Protein AF-A0A0N4VGT1-F1 (afdb_monomer_lite)

Organism: Enterobius vermicularis (NCBI:txid51028)

Sequence (341 aa):
MLALAAVHFRRSHFREAVDVYKKVLSDHKDYLAVQVYLALCYYKLEYYDVALDTLQLYLSEHPDSQFAINLQACAKYKLYNSKIADRQLHSIDDNSTTDCLNVRNLVAHNKVFSLFFPVVFQDGEGALLTLPSLVNTIPEARLNLIKFYLARDDLQSAFKLFEGHQPETPQEYLLQGTTYYKMSIEKKNHDYRRTATKLYLTVGESPTECGFHLFTDTVAGRQAMASAHFLSNQLDEALIYLDSIKAYFEDDDVFNYNFGQTLLANDKPVEAEEVLLRISDQNLMKSSSYLLNLIRAYCINQKGDLAWSKCSKWKHREDLPGALEILANDCYNVRVFEDYI

Structure (mmCIF, N/CA/C/O backbone):
data_AF-A0A0N4VGT1-F1
#
_entry.id   AF-A0A0N4VGT1-F1
#
loop_
_atom_site.group_PDB
_atom_site.id
_atom_site.type_symbol
_atom_site.label_atom_id
_atom_site.label_alt_id
_atom_site.label_comp_id
_atom_site.label_asym_id
_atom_site.label_entity_id
_atom_site.label_seq_id
_atom_site.pdbx_PDB_ins_code
_atom_site.Cartn_x
_atom_site.Cartn_y
_atom_site.Cartn_z
_atom_site.occupancy
_atom_site.B_iso_or_equiv
_atom_site.auth_seq_id
_atom_site.auth_comp_id
_atom_site.auth_asym_id
_atom_site.auth_atom_id
_atom_site.pdbx_PDB_model_num
ATOM 1 N N . MET A 1 1 ? 15.491 8.443 -33.164 1.00 79.06 1 MET A N 1
ATOM 2 C CA . MET A 1 1 ? 14.237 7.846 -32.646 1.00 79.06 1 MET A CA 1
ATOM 3 C C . MET A 1 1 ? 14.467 7.014 -31.387 1.00 79.06 1 MET A C 1
ATOM 5 O O . MET A 1 1 ? 13.845 7.322 -30.385 1.00 79.06 1 MET A O 1
ATOM 9 N N . LEU A 1 2 ? 15.407 6.061 -31.361 1.00 83.81 2 LEU A N 1
ATOM 10 C CA . LEU A 1 2 ? 15.690 5.263 -30.149 1.00 83.81 2 LEU A CA 1
ATOM 11 C C . LEU A 1 2 ? 16.082 6.098 -28.914 1.00 83.81 2 LEU A C 1
ATOM 13 O O . LEU A 1 2 ? 15.563 5.866 -27.829 1.00 83.81 2 LEU A O 1
ATOM 17 N N . ALA A 1 3 ? 16.918 7.131 -29.076 1.00 82.88 3 ALA A N 1
ATOM 18 C CA . ALA A 1 3 ? 17.256 8.041 -27.975 1.00 82.88 3 ALA A CA 1
ATOM 19 C C . ALA A 1 3 ? 16.031 8.800 -27.422 1.00 82.88 3 ALA A C 1
ATOM 21 O O . ALA A 1 3 ? 15.956 9.051 -26.225 1.00 82.88 3 ALA A O 1
ATOM 22 N N . LEU A 1 4 ? 15.056 9.125 -28.279 1.00 85.06 4 LEU A N 1
ATOM 23 C CA . LEU A 1 4 ? 13.806 9.770 -27.869 1.00 85.06 4 LEU A CA 1
ATOM 24 C C . LEU A 1 4 ? 12.936 8.801 -27.057 1.00 85.06 4 LEU A C 1
ATOM 26 O O . LEU A 1 4 ? 12.466 9.167 -25.985 1.00 85.06 4 LEU A O 1
ATOM 30 N N . ALA A 1 5 ? 12.798 7.552 -27.514 1.00 83.56 5 ALA A N 1
ATOM 31 C CA . ALA A 1 5 ? 12.100 6.511 -26.760 1.00 83.56 5 ALA A CA 1
ATOM 32 C C . ALA A 1 5 ? 12.753 6.263 -25.390 1.00 83.56 5 ALA A C 1
ATOM 34 O O . ALA A 1 5 ? 12.059 6.162 -24.384 1.00 83.56 5 ALA A O 1
ATOM 35 N N . ALA A 1 6 ? 14.088 6.251 -25.321 1.00 76.25 6 ALA A N 1
ATOM 36 C CA . ALA A 1 6 ? 14.820 6.123 -24.063 1.00 76.25 6 ALA A CA 1
ATOM 37 C C . ALA A 1 6 ? 14.614 7.329 -23.125 1.00 76.25 6 ALA A C 1
ATOM 39 O O . ALA A 1 6 ? 14.560 7.159 -21.908 1.00 76.25 6 ALA A O 1
ATOM 40 N N . VAL A 1 7 ? 14.485 8.548 -23.662 1.00 78.88 7 VAL A N 1
ATOM 41 C CA . VAL A 1 7 ? 14.138 9.738 -22.864 1.00 78.88 7 VAL A CA 1
ATOM 42 C C . VAL A 1 7 ? 12.725 9.620 -22.301 1.00 78.88 7 VAL A C 1
ATOM 44 O O . VAL A 1 7 ? 12.558 9.830 -21.102 1.00 78.88 7 VAL A O 1
ATOM 47 N N . HIS A 1 8 ? 11.743 9.238 -23.122 1.00 79.38 8 HIS A N 1
ATOM 48 C CA . HIS A 1 8 ? 10.380 8.984 -22.652 1.00 79.38 8 HIS A CA 1
ATOM 49 C C . HIS A 1 8 ? 10.357 7.897 -21.574 1.00 79.38 8 HIS A C 1
ATOM 51 O O . HIS A 1 8 ? 9.832 8.119 -20.488 1.00 79.38 8 HIS A O 1
ATOM 57 N N . PHE A 1 9 ? 11.034 6.772 -21.812 1.00 76.69 9 PHE A N 1
ATOM 58 C CA . PHE A 1 9 ? 11.124 5.679 -20.848 1.00 76.69 9 PHE A CA 1
ATOM 59 C C . PHE A 1 9 ? 11.718 6.126 -19.506 1.00 76.69 9 PHE A C 1
ATOM 61 O O . PHE A 1 9 ? 11.156 5.831 -18.456 1.00 76.69 9 PHE A O 1
ATOM 68 N N . ARG A 1 10 ? 12.827 6.882 -19.518 1.00 74.88 10 ARG A N 1
ATOM 69 C CA . ARG A 1 10 ? 13.451 7.395 -18.283 1.00 74.88 10 ARG A CA 1
ATOM 70 C C . ARG A 1 10 ? 12.571 8.381 -17.521 1.00 74.88 10 ARG A C 1
ATOM 72 O O . ARG A 1 10 ? 12.722 8.504 -16.316 1.00 74.88 10 ARG A O 1
ATOM 79 N N . ARG A 1 11 ? 11.667 9.074 -18.211 1.00 73.50 11 ARG A N 1
ATOM 80 C CA . ARG A 1 11 ? 10.693 9.994 -17.609 1.00 73.50 11 ARG A CA 1
ATOM 81 C C . ARG A 1 11 ? 9.386 9.306 -17.215 1.00 73.50 11 ARG A C 1
ATOM 83 O O . ARG A 1 11 ? 8.437 9.985 -16.858 1.00 73.50 11 ARG A O 1
ATOM 90 N N . SER A 1 12 ? 9.333 7.975 -17.279 1.00 71.38 12 SER A N 1
ATOM 91 C CA . SER A 1 12 ? 8.121 7.177 -17.049 1.00 71.38 12 SER A CA 1
ATOM 92 C C . SER A 1 12 ? 6.982 7.435 -18.049 1.00 71.38 12 SER A C 1
ATOM 94 O O . SER A 1 12 ? 5.851 7.013 -17.828 1.00 71.38 12 SER A O 1
ATOM 96 N N . HIS A 1 13 ? 7.282 8.056 -19.196 1.00 79.06 13 HIS A N 1
ATOM 97 C CA . HIS A 1 13 ? 6.357 8.291 -20.316 1.00 79.06 13 HIS A CA 1
ATOM 98 C C . HIS A 1 13 ? 6.258 7.031 -21.178 1.00 79.06 13 HIS A C 1
ATOM 100 O O . HIS A 1 13 ? 6.720 6.970 -22.320 1.00 79.06 13 HIS A O 1
ATOM 106 N N . PHE A 1 14 ? 5.766 5.947 -20.577 1.00 81.75 14 PHE A N 1
ATOM 107 C CA . PHE A 1 14 ? 5.847 4.621 -21.186 1.00 81.75 14 PHE A CA 1
ATOM 108 C C . PHE A 1 14 ? 4.953 4.477 -22.423 1.00 81.75 14 PHE A C 1
ATOM 110 O O . PHE A 1 14 ? 5.318 3.725 -23.323 1.00 81.75 14 PHE A O 1
ATOM 117 N N . ARG A 1 15 ? 3.820 5.192 -22.517 1.00 85.56 15 ARG A N 1
ATOM 118 C CA . ARG A 1 15 ? 2.948 5.133 -23.708 1.00 85.56 15 ARG A CA 1
ATOM 119 C C . ARG A 1 15 ? 3.595 5.823 -24.905 1.00 85.56 15 ARG A C 1
ATOM 121 O O . ARG A 1 15 ? 3.649 5.259 -25.990 1.00 85.56 15 ARG A O 1
ATOM 128 N N . GLU A 1 16 ? 4.195 6.981 -24.679 1.00 87.38 16 GLU A N 1
ATOM 129 C CA . GLU A 1 16 ? 4.953 7.720 -25.681 1.00 87.38 16 GLU A CA 1
ATOM 130 C C . GLU A 1 16 ? 6.181 6.919 -26.129 1.00 87.38 16 GLU A C 1
ATOM 132 O O . GLU A 1 16 ? 6.489 6.848 -27.320 1.00 87.38 16 GLU A O 1
ATOM 137 N N . ALA A 1 17 ? 6.861 6.245 -25.194 1.00 87.62 17 ALA A N 1
ATOM 138 C CA . ALA A 1 17 ? 7.940 5.322 -25.531 1.00 87.62 17 ALA A CA 1
ATOM 139 C C . ALA A 1 17 ? 7.443 4.153 -26.405 1.00 87.62 17 ALA A C 1
ATOM 141 O O . ALA A 1 17 ? 8.096 3.828 -27.398 1.00 87.62 17 ALA A O 1
ATOM 142 N N . VAL A 1 18 ? 6.283 3.558 -26.083 1.00 92.31 18 VAL A N 1
ATOM 143 C CA . VAL A 1 18 ? 5.632 2.508 -26.893 1.00 92.31 18 VAL A CA 1
ATOM 144 C C . VAL A 1 18 ? 5.378 2.995 -28.316 1.00 92.31 18 VAL A C 1
ATOM 146 O O . VAL A 1 18 ? 5.734 2.289 -29.261 1.00 92.31 18 VAL A O 1
ATOM 149 N N . ASP A 1 19 ? 4.815 4.190 -28.487 1.00 93.19 19 ASP A N 1
ATOM 150 C CA . ASP A 1 19 ? 4.503 4.742 -29.809 1.00 93.19 19 ASP A CA 1
ATOM 151 C C . ASP A 1 19 ? 5.768 4.923 -30.657 1.00 93.19 19 ASP A C 1
ATOM 153 O O . ASP A 1 19 ? 5.804 4.543 -31.833 1.00 93.19 19 ASP A O 1
ATOM 157 N N . VAL A 1 20 ? 6.850 5.425 -30.050 1.00 93.62 20 VAL A N 1
ATOM 158 C CA . VAL A 1 20 ? 8.140 5.562 -30.737 1.00 93.62 20 VAL A CA 1
ATOM 159 C C . VAL A 1 20 ? 8.734 4.192 -31.082 1.00 93.62 20 VAL A C 1
ATOM 161 O O . VAL A 1 20 ? 9.207 4.014 -32.205 1.00 93.62 20 VAL A O 1
ATOM 164 N N . TYR A 1 21 ? 8.706 3.210 -30.174 1.00 93.88 21 TYR A N 1
ATOM 165 C CA . TYR A 1 21 ? 9.241 1.869 -30.447 1.00 93.88 21 TYR A CA 1
ATOM 166 C C . TYR A 1 21 ? 8.450 1.126 -31.526 1.00 93.88 21 TYR A C 1
ATOM 168 O O . TYR A 1 21 ? 9.057 0.523 -32.412 1.00 93.88 21 TYR A O 1
ATOM 176 N N . LYS A 1 22 ? 7.115 1.222 -31.521 1.00 94.25 22 LYS A N 1
ATOM 177 C CA . LYS A 1 22 ? 6.264 0.662 -32.582 1.00 94.25 22 LYS A CA 1
ATOM 178 C C . LYS A 1 22 ? 6.581 1.268 -33.945 1.00 94.25 22 LYS A C 1
ATOM 180 O O . LYS A 1 22 ? 6.672 0.530 -34.921 1.00 94.25 22 LYS A O 1
ATOM 185 N N . LYS A 1 23 ? 6.801 2.585 -34.003 1.00 94.31 23 LYS A N 1
ATOM 186 C CA . LYS A 1 23 ? 7.217 3.269 -35.233 1.00 94.31 23 LYS A CA 1
ATOM 187 C C . LYS A 1 23 ? 8.595 2.807 -35.718 1.00 94.31 23 LYS A C 1
ATOM 189 O O . LYS A 1 23 ? 8.795 2.596 -36.905 1.00 94.31 23 LYS A O 1
ATOM 194 N N . VAL A 1 24 ? 9.551 2.593 -34.813 1.00 93.38 24 VAL A N 1
ATOM 195 C CA . VAL A 1 24 ? 10.861 2.037 -35.198 1.00 93.38 24 VAL A CA 1
ATOM 196 C C . VAL A 1 24 ? 10.711 0.629 -35.784 1.00 93.38 24 VAL A C 1
ATOM 198 O O . VAL A 1 24 ? 11.328 0.334 -36.801 1.00 93.38 24 VAL A O 1
ATOM 201 N N . LEU A 1 25 ? 9.871 -0.217 -35.186 1.00 91.75 25 LEU A N 1
ATOM 202 C CA . LEU A 1 25 ? 9.627 -1.584 -35.660 1.00 91.75 25 LEU A CA 1
ATOM 203 C C . LEU A 1 25 ? 8.829 -1.648 -36.971 1.00 91.75 25 LEU A C 1
ATOM 205 O O . LEU A 1 25 ? 8.964 -2.626 -37.706 1.00 91.75 25 LEU A O 1
ATOM 209 N N . SER A 1 26 ? 8.009 -0.638 -37.290 1.00 93.00 26 SER A N 1
ATOM 210 C CA . SER A 1 26 ? 7.348 -0.567 -38.600 1.00 93.00 26 SER A CA 1
ATOM 211 C C . SER A 1 26 ? 8.342 -0.294 -39.725 1.00 93.00 26 SER A C 1
ATOM 213 O O . SER A 1 26 ? 8.204 -0.875 -40.801 1.00 93.00 26 SER A O 1
ATOM 215 N N . ASP A 1 27 ? 9.343 0.548 -39.454 1.00 91.94 27 ASP A N 1
ATOM 216 C CA . ASP A 1 27 ? 10.363 0.952 -40.424 1.00 91.94 27 ASP A CA 1
ATOM 217 C C . ASP A 1 27 ? 11.495 -0.091 -40.529 1.00 91.94 27 ASP A C 1
ATOM 219 O O . ASP A 1 27 ? 12.041 -0.312 -41.609 1.00 91.94 27 ASP A O 1
ATOM 223 N N . HIS A 1 28 ? 11.813 -0.769 -39.419 1.00 91.19 28 HIS A N 1
ATOM 224 C CA . HIS A 1 28 ? 12.909 -1.736 -39.290 1.00 91.19 28 HIS A CA 1
ATOM 225 C C . HIS A 1 28 ? 12.461 -2.985 -38.515 1.00 91.19 28 HIS A C 1
ATOM 227 O O . HIS A 1 28 ? 12.673 -3.112 -37.305 1.00 91.19 28 HIS A O 1
ATOM 233 N N . LYS A 1 29 ? 11.817 -3.928 -39.215 1.00 87.75 29 LYS A N 1
ATOM 234 C CA . LYS A 1 29 ? 11.284 -5.171 -38.616 1.00 87.75 29 LYS A CA 1
ATOM 235 C C . LYS A 1 29 ? 12.368 -6.119 -38.093 1.00 87.75 29 LYS A C 1
ATOM 237 O O . LYS A 1 29 ? 12.080 -6.975 -37.265 1.00 87.75 29 LYS A O 1
ATOM 242 N N . ASP A 1 30 ? 13.591 -5.969 -38.583 1.00 87.38 30 ASP A N 1
ATOM 243 C CA . ASP A 1 30 ? 14.779 -6.742 -38.224 1.00 87.38 30 ASP A CA 1
ATOM 244 C C . ASP A 1 30 ? 15.400 -6.314 -36.885 1.00 87.38 30 ASP A C 1
ATOM 246 O O . ASP A 1 30 ? 16.222 -7.038 -36.323 1.00 87.38 30 ASP A O 1
ATOM 250 N N . TYR A 1 31 ? 14.987 -5.176 -36.315 1.00 89.75 31 TYR A N 1
ATOM 251 C CA . TYR A 1 31 ? 15.491 -4.691 -35.028 1.00 89.75 31 TYR A CA 1
ATOM 252 C C . TYR A 1 31 ? 14.845 -5.427 -33.845 1.00 89.75 31 TYR A C 1
ATOM 254 O O . TYR A 1 31 ? 14.166 -4.834 -33.006 1.00 89.75 31 TYR A O 1
ATOM 262 N N . LEU A 1 32 ? 15.101 -6.733 -33.746 1.00 87.81 32 LEU A N 1
ATOM 263 C CA . LEU A 1 32 ? 14.536 -7.628 -32.732 1.00 87.81 32 LEU A CA 1
ATOM 264 C C . LEU A 1 32 ? 14.768 -7.129 -31.301 1.00 87.81 32 LEU A C 1
ATOM 266 O O . LEU A 1 32 ? 13.861 -7.201 -30.477 1.00 87.81 32 LEU A O 1
ATOM 270 N N . ALA A 1 33 ? 15.930 -6.541 -31.002 1.00 86.81 33 ALA A N 1
ATOM 271 C CA . ALA A 1 33 ? 16.220 -5.988 -29.675 1.00 86.81 33 ALA A CA 1
ATOM 272 C C . ALA A 1 33 ? 15.220 -4.897 -29.237 1.00 86.81 33 ALA A C 1
ATOM 274 O O . ALA A 1 33 ? 14.978 -4.724 -28.044 1.00 86.81 33 ALA A O 1
ATOM 275 N N . VAL A 1 34 ? 14.585 -4.186 -30.179 1.00 89.56 34 VAL A N 1
ATOM 276 C CA . VAL A 1 34 ? 13.544 -3.189 -29.874 1.00 89.56 34 VAL A CA 1
ATOM 277 C C . VAL A 1 34 ? 12.290 -3.846 -29.289 1.00 89.56 34 VAL A C 1
ATOM 279 O O . VAL A 1 34 ? 11.633 -3.229 -28.452 1.00 89.56 34 VAL A O 1
ATOM 282 N N . GLN A 1 35 ? 12.004 -5.111 -29.623 1.00 91.06 35 GLN A N 1
ATOM 283 C CA . GLN A 1 35 ? 10.905 -5.875 -29.016 1.00 91.06 35 GLN A CA 1
ATOM 284 C C . GLN A 1 35 ? 11.087 -6.024 -27.503 1.00 91.06 35 GLN A C 1
ATOM 286 O O . GLN A 1 35 ? 10.122 -5.926 -26.752 1.00 91.06 35 GLN A O 1
ATOM 291 N N . VAL A 1 36 ? 12.328 -6.180 -27.031 1.00 88.75 36 VAL A N 1
ATOM 292 C CA . VAL A 1 36 ? 12.633 -6.273 -25.596 1.00 88.75 36 VAL A CA 1
ATOM 293 C C . VAL A 1 36 ? 12.313 -4.958 -24.880 1.00 88.75 36 VAL A C 1
ATOM 295 O O . VAL A 1 36 ? 11.692 -4.964 -23.818 1.00 88.75 36 VAL A O 1
ATOM 298 N N . TYR A 1 37 ? 12.687 -3.817 -25.466 1.00 87.44 37 TYR A N 1
ATOM 299 C CA . TYR A 1 37 ? 12.371 -2.502 -24.898 1.00 87.44 37 TYR A CA 1
ATOM 300 C C . TYR A 1 37 ? 10.873 -2.183 -24.960 1.00 87.44 37 TYR A C 1
ATOM 302 O O . TYR A 1 37 ? 10.334 -1.588 -24.026 1.00 87.44 37 TYR A O 1
ATOM 310 N N . LEU A 1 38 ? 10.183 -2.615 -26.019 1.00 92.38 38 LEU A N 1
ATOM 311 C CA . LEU A 1 38 ? 8.732 -2.499 -26.137 1.00 92.38 38 LEU A CA 1
ATOM 312 C C . LEU A 1 38 ? 8.016 -3.349 -25.073 1.00 92.38 38 LEU A C 1
ATOM 314 O O . LEU A 1 38 ? 7.142 -2.839 -24.372 1.00 92.38 38 LEU A O 1
ATOM 318 N N . ALA A 1 39 ? 8.442 -4.601 -24.885 1.00 90.25 39 ALA A N 1
ATOM 319 C CA . ALA A 1 39 ? 7.953 -5.474 -23.821 1.00 90.25 39 ALA A CA 1
ATOM 320 C C . ALA A 1 39 ? 8.204 -4.876 -22.429 1.00 90.25 39 ALA A C 1
ATOM 322 O O . ALA A 1 39 ? 7.332 -4.933 -21.566 1.00 90.25 39 ALA A O 1
ATOM 323 N N . LEU A 1 40 ? 9.358 -4.237 -22.211 1.00 86.25 40 LEU A N 1
ATOM 324 C CA . LEU A 1 40 ? 9.661 -3.558 -20.951 1.00 86.25 40 LEU A CA 1
ATOM 325 C C . LEU A 1 40 ? 8.717 -2.373 -20.690 1.00 86.25 40 LEU A C 1
ATOM 327 O O . LEU A 1 40 ? 8.303 -2.164 -19.550 1.00 86.25 40 LEU A O 1
ATOM 331 N N . CYS A 1 41 ? 8.338 -1.617 -21.726 1.00 84.94 41 CYS A N 1
ATOM 332 C CA . CYS A 1 41 ? 7.332 -0.562 -21.588 1.00 84.94 41 CYS A CA 1
ATOM 333 C C . CYS A 1 41 ? 5.963 -1.145 -21.225 1.00 84.94 41 CYS A C 1
ATOM 335 O O . CYS A 1 41 ? 5.310 -0.634 -20.320 1.00 84.94 41 CYS A O 1
ATOM 337 N N . TYR A 1 42 ? 5.550 -2.236 -21.878 1.00 85.94 42 TYR A N 1
ATOM 338 C CA . TYR A 1 42 ? 4.305 -2.927 -21.540 1.00 85.94 42 TYR A CA 1
ATOM 339 C C . TYR A 1 42 ? 4.302 -3.472 -20.115 1.00 85.94 42 TYR A C 1
ATOM 341 O O . TYR A 1 42 ? 3.312 -3.310 -19.408 1.00 85.94 42 TYR A O 1
ATOM 349 N N . TYR A 1 43 ? 5.427 -4.021 -19.659 1.00 83.12 43 TYR A N 1
ATOM 350 C CA . TYR A 1 43 ? 5.600 -4.443 -18.274 1.00 83.12 43 TYR A CA 1
ATOM 351 C C . TYR A 1 43 ? 5.435 -3.270 -17.294 1.00 83.12 43 TYR A C 1
ATOM 353 O O . TYR A 1 43 ? 4.726 -3.397 -16.299 1.00 83.12 43 TYR A O 1
ATOM 361 N N . LYS A 1 44 ? 6.053 -2.113 -17.574 1.00 77.19 44 LYS A N 1
ATOM 362 C CA . LYS A 1 44 ? 5.926 -0.906 -16.735 1.00 77.19 44 LYS A CA 1
ATOM 363 C C . LYS A 1 44 ? 4.522 -0.279 -16.784 1.00 77.19 44 LYS A C 1
ATOM 365 O O . LYS A 1 44 ? 4.144 0.389 -15.830 1.00 77.19 44 LYS A O 1
ATOM 370 N N . LEU A 1 45 ? 3.756 -0.518 -17.850 1.00 78.00 45 LEU A N 1
ATOM 371 C CA . LEU A 1 45 ? 2.333 -0.164 -17.979 1.00 78.00 45 LEU A CA 1
ATOM 372 C C . LEU A 1 45 ? 1.382 -1.217 -17.384 1.00 78.00 45 LEU A C 1
ATOM 374 O O . LEU A 1 45 ? 0.171 -1.063 -17.505 1.00 78.00 45 LEU A O 1
ATOM 378 N N . GLU A 1 46 ? 1.921 -2.279 -16.780 1.00 78.88 46 GLU A N 1
ATOM 379 C CA . GLU A 1 46 ? 1.168 -3.394 -16.187 1.00 78.88 46 GLU A CA 1
ATOM 380 C C . GLU A 1 46 ? 0.354 -4.230 -17.194 1.00 78.88 46 GLU A C 1
ATOM 382 O O . GLU A 1 46 ? -0.473 -5.056 -16.821 1.00 78.88 46 GLU A O 1
ATOM 387 N N . TYR A 1 47 ? 0.641 -4.100 -18.491 1.00 83.69 47 TYR A N 1
ATOM 388 C CA . TYR A 1 47 ? 0.090 -4.960 -19.541 1.00 83.69 47 TYR A CA 1
ATOM 389 C C . TYR A 1 47 ? 0.945 -6.222 -19.682 1.00 83.69 47 TYR A C 1
ATOM 391 O O . TYR A 1 47 ? 1.628 -6.428 -20.687 1.00 83.69 47 TYR A O 1
ATOM 399 N N . TYR A 1 48 ? 0.949 -7.046 -18.634 1.00 85.88 48 TYR A N 1
ATOM 400 C CA . TYR A 1 48 ? 1.876 -8.169 -18.495 1.00 85.88 48 TYR A CA 1
ATOM 401 C C . TYR A 1 48 ? 1.703 -9.243 -19.577 1.00 85.88 48 TYR A C 1
ATOM 403 O O . TYR A 1 48 ? 2.710 -9.733 -20.086 1.00 85.88 48 TYR A O 1
ATOM 411 N N . ASP A 1 49 ? 0.470 -9.562 -19.983 1.00 90.75 49 ASP A N 1
ATOM 412 C CA . ASP A 1 49 ? 0.219 -10.526 -21.067 1.00 90.75 49 ASP A CA 1
ATOM 413 C C . ASP A 1 49 ? 0.806 -10.029 -22.395 1.00 90.75 49 ASP A C 1
ATOM 415 O O . ASP A 1 49 ? 1.576 -10.724 -23.055 1.00 90.75 49 ASP A O 1
ATOM 419 N N . VAL A 1 50 ? 0.551 -8.760 -22.731 1.00 93.25 50 VAL A N 1
ATOM 420 C CA . VAL A 1 50 ? 1.087 -8.117 -23.942 1.00 93.25 50 VAL A CA 1
ATOM 421 C C . VAL A 1 50 ? 2.616 -8.046 -23.900 1.00 93.25 50 VAL A C 1
ATOM 423 O O . VAL A 1 50 ? 3.280 -8.224 -24.925 1.00 93.25 50 VAL A O 1
ATOM 426 N N . ALA A 1 51 ? 3.194 -7.802 -22.720 1.00 91.06 51 ALA A N 1
ATOM 427 C CA . ALA A 1 51 ? 4.639 -7.818 -22.527 1.00 91.06 51 ALA A CA 1
ATOM 428 C C . ALA A 1 51 ? 5.227 -9.204 -22.829 1.00 91.06 51 ALA A C 1
ATOM 430 O O . ALA A 1 51 ? 6.240 -9.283 -23.523 1.00 91.06 51 ALA A O 1
ATOM 431 N N . LEU A 1 52 ? 4.588 -10.282 -22.359 1.00 92.81 52 LEU A N 1
ATOM 432 C CA . LEU A 1 52 ? 5.019 -11.657 -22.623 1.00 92.81 52 LEU A CA 1
ATOM 433 C C . LEU A 1 52 ? 4.945 -12.008 -24.110 1.00 92.81 52 LEU A C 1
ATOM 435 O O . LEU A 1 52 ? 5.931 -12.513 -24.647 1.00 92.81 52 LEU A O 1
ATOM 439 N N . ASP A 1 53 ? 3.835 -11.691 -24.775 1.00 94.62 53 ASP A N 1
ATOM 440 C CA . ASP A 1 53 ? 3.656 -11.955 -26.208 1.00 94.62 53 ASP A CA 1
ATOM 441 C C . ASP A 1 53 ? 4.693 -11.209 -27.054 1.00 94.62 53 ASP A C 1
ATOM 443 O O . ASP A 1 53 ? 5.320 -11.779 -27.949 1.00 94.62 53 ASP A O 1
ATOM 447 N N . THR A 1 54 ? 4.936 -9.936 -26.726 1.00 93.62 54 THR A N 1
ATOM 448 C CA . THR A 1 54 ? 5.948 -9.111 -27.402 1.00 93.62 54 THR A CA 1
ATOM 449 C C . THR A 1 54 ? 7.353 -9.687 -27.199 1.00 93.62 54 THR A C 1
ATOM 451 O O . THR A 1 54 ? 8.147 -9.772 -28.136 1.00 93.62 54 THR A O 1
ATOM 454 N N . LEU A 1 55 ? 7.669 -10.113 -25.973 1.00 92.44 55 LEU A N 1
ATOM 455 C CA . LEU A 1 55 ? 8.980 -10.645 -25.608 1.00 92.44 55 LEU A CA 1
ATOM 456 C C . LEU A 1 55 ? 9.247 -12.030 -26.211 1.00 92.44 55 LEU A C 1
ATOM 458 O O . LEU A 1 55 ? 10.397 -12.355 -26.510 1.00 92.44 55 LEU A O 1
ATOM 462 N N . GLN A 1 56 ? 8.199 -12.829 -26.430 1.00 93.50 56 GLN A N 1
ATOM 463 C CA . GLN A 1 56 ? 8.295 -14.155 -27.038 1.00 93.50 56 GLN A CA 1
ATOM 464 C C . GLN A 1 56 ? 8.873 -14.098 -28.459 1.00 93.50 56 GLN A C 1
ATOM 466 O O . GLN A 1 56 ? 9.635 -14.987 -28.836 1.00 93.50 56 GLN A O 1
ATOM 471 N N . LEU A 1 57 ? 8.580 -13.035 -29.219 1.00 90.69 57 LEU A N 1
ATOM 472 C CA . LEU A 1 57 ? 9.161 -12.815 -30.549 1.00 90.69 57 LEU A CA 1
ATOM 473 C C . LEU A 1 57 ? 10.692 -12.755 -30.486 1.00 90.69 57 LEU A C 1
ATOM 475 O O . LEU A 1 57 ? 11.371 -13.374 -31.298 1.00 90.69 57 LEU A O 1
ATOM 479 N N . TYR A 1 58 ? 11.240 -12.071 -29.482 1.00 92.25 58 TYR A N 1
ATOM 480 C CA . TYR A 1 58 ? 12.685 -11.986 -29.279 1.00 92.25 58 TYR A CA 1
ATOM 481 C C . TYR A 1 58 ? 13.279 -13.299 -28.751 1.00 92.25 58 TYR A C 1
ATOM 483 O O . TYR A 1 58 ? 14.305 -13.762 -29.244 1.00 92.25 58 TYR A O 1
ATOM 491 N N . LEU A 1 59 ? 12.624 -13.923 -27.767 1.00 90.94 59 LEU A N 1
ATOM 492 C CA . LEU A 1 59 ? 13.092 -15.173 -27.156 1.00 90.94 59 LEU A CA 1
ATOM 493 C C . LEU A 1 59 ? 13.057 -16.371 -28.114 1.00 90.94 59 LEU A C 1
ATOM 495 O O . LEU A 1 59 ?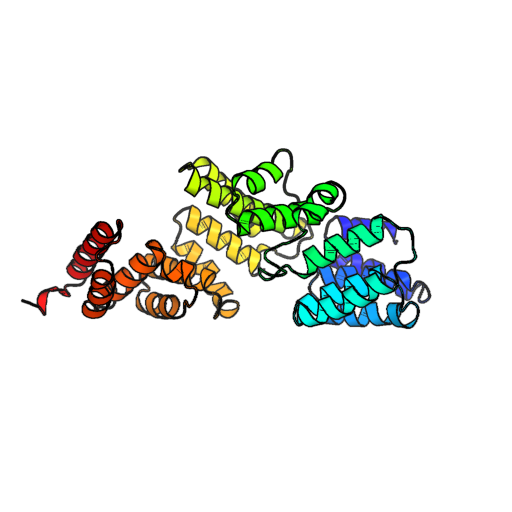 13.778 -17.336 -27.885 1.00 90.94 59 LEU A O 1
ATOM 499 N N . SER A 1 60 ? 12.246 -16.321 -29.175 1.00 92.56 60 SER A N 1
ATOM 500 C CA . SER A 1 60 ? 12.240 -17.365 -30.207 1.00 92.56 60 SER A CA 1
ATOM 501 C C . SER A 1 60 ? 13.557 -17.443 -30.991 1.00 92.56 60 SER A C 1
ATOM 503 O O . SER A 1 60 ? 13.990 -18.541 -31.328 1.00 92.56 60 SER A O 1
ATOM 505 N N . GLU A 1 61 ? 14.227 -16.303 -31.191 1.00 91.62 61 GLU A N 1
ATOM 506 C CA . GLU A 1 61 ? 15.521 -16.201 -31.885 1.00 91.62 61 GLU A CA 1
ATOM 507 C C . GLU A 1 61 ? 16.711 -16.185 -30.908 1.00 91.62 61 GLU A C 1
ATOM 509 O O . GLU A 1 61 ? 17.804 -16.646 -31.234 1.00 91.62 61 GLU A O 1
ATOM 514 N N . HIS A 1 62 ? 16.503 -15.677 -29.688 1.00 89.25 62 HIS A N 1
ATOM 515 C CA . HIS A 1 62 ? 17.528 -15.549 -28.646 1.00 89.25 62 HIS A CA 1
ATOM 516 C C . HIS A 1 62 ? 17.087 -16.211 -27.327 1.00 89.25 62 HIS A C 1
ATOM 518 O O . HIS A 1 62 ? 16.868 -15.513 -26.326 1.00 89.25 62 HIS A O 1
ATOM 524 N N . PRO A 1 63 ? 16.935 -17.550 -27.301 1.00 88.31 63 PRO A N 1
ATOM 525 C CA . PRO A 1 63 ? 16.389 -18.278 -26.153 1.00 88.31 63 PRO A CA 1
ATOM 526 C C . PRO A 1 63 ? 17.289 -18.240 -24.911 1.00 88.31 63 PRO A C 1
ATOM 528 O O . PRO A 1 63 ? 16.826 -18.533 -23.815 1.00 88.31 63 PRO A O 1
ATOM 531 N N . ASP A 1 64 ? 18.560 -17.874 -25.070 1.00 80.88 64 ASP A N 1
ATOM 532 C CA . ASP A 1 64 ? 19.591 -17.775 -24.036 1.00 80.88 64 ASP A CA 1
ATOM 533 C C . ASP A 1 64 ? 19.766 -16.348 -23.482 1.00 80.88 64 ASP A C 1
ATOM 535 O O . ASP A 1 64 ? 20.586 -16.107 -22.591 1.00 80.88 64 ASP A O 1
ATOM 539 N N . SER A 1 65 ? 18.986 -15.378 -23.974 1.00 81.19 65 SER A N 1
ATOM 540 C CA . SER A 1 65 ? 19.095 -13.993 -23.527 1.00 81.19 65 SER A CA 1
ATOM 541 C C . SER A 1 65 ? 18.655 -13.830 -22.072 1.00 81.19 65 SER A C 1
ATOM 543 O O . SER A 1 65 ? 17.472 -13.694 -21.759 1.00 81.19 65 SER A O 1
ATOM 545 N N . GLN A 1 66 ? 19.636 -13.749 -21.174 1.00 75.25 66 GLN A N 1
ATOM 546 C CA . GLN A 1 66 ? 19.408 -13.623 -19.731 1.00 75.25 66 GLN A CA 1
ATOM 547 C C . GLN A 1 66 ? 18.527 -12.417 -19.370 1.00 75.25 66 GLN A C 1
ATOM 549 O O . GLN A 1 66 ? 17.674 -12.522 -18.494 1.00 75.25 66 GLN A O 1
ATOM 554 N N . PHE A 1 67 ? 18.677 -11.285 -20.067 1.00 73.69 67 PHE A N 1
ATOM 555 C CA . PHE A 1 67 ? 17.842 -10.101 -19.840 1.00 73.69 67 PHE A CA 1
ATOM 556 C C . PHE A 1 67 ? 16.370 -10.350 -20.205 1.00 73.69 67 PHE A C 1
ATOM 558 O O . PHE A 1 67 ? 15.476 -9.978 -19.444 1.00 73.69 67 PHE A O 1
ATOM 565 N N . ALA A 1 68 ? 16.113 -11.000 -21.344 1.00 81.38 68 ALA A N 1
ATOM 566 C CA . ALA A 1 68 ? 14.759 -11.305 -21.792 1.00 81.38 68 ALA A CA 1
ATOM 567 C C . ALA A 1 68 ? 14.108 -12.401 -20.932 1.00 81.38 68 ALA A C 1
ATOM 569 O O . ALA A 1 68 ? 12.965 -12.239 -20.520 1.00 81.38 68 ALA A O 1
ATOM 570 N N . ILE A 1 69 ? 14.836 -13.461 -20.563 1.00 81.06 69 ILE A N 1
ATOM 571 C CA . ILE A 1 69 ? 14.333 -14.489 -19.630 1.00 81.06 69 ILE A CA 1
ATOM 572 C C . ILE A 1 69 ? 13.983 -13.852 -18.281 1.00 81.06 69 ILE A C 1
ATOM 574 O O . ILE A 1 69 ? 12.938 -14.134 -17.701 1.00 81.06 69 ILE A O 1
ATOM 578 N N . ASN A 1 70 ? 14.822 -12.938 -17.800 1.00 76.81 70 ASN A N 1
ATOM 579 C CA . ASN A 1 70 ? 14.573 -12.220 -16.562 1.00 76.81 70 ASN A CA 1
ATOM 580 C C . ASN A 1 70 ? 13.312 -11.335 -16.634 1.00 76.81 70 ASN A C 1
ATOM 582 O O . ASN A 1 70 ? 12.483 -11.372 -15.727 1.00 76.81 70 ASN A O 1
ATOM 586 N N . LEU A 1 71 ? 13.122 -10.570 -17.716 1.00 80.31 71 LEU A N 1
ATOM 587 C CA . LEU A 1 71 ? 11.895 -9.788 -17.913 1.00 80.31 71 LEU A CA 1
ATOM 588 C C . LEU A 1 71 ? 10.654 -10.694 -18.026 1.00 80.31 71 LEU A C 1
ATOM 590 O O . LEU A 1 71 ? 9.600 -10.362 -17.483 1.00 80.31 71 LEU A O 1
ATOM 594 N N . GLN A 1 72 ? 10.791 -11.859 -18.669 1.00 86.00 72 GLN A N 1
ATOM 595 C CA . GLN A 1 72 ? 9.736 -12.868 -18.761 1.00 86.00 72 GLN A CA 1
ATOM 596 C C . GLN A 1 72 ? 9.345 -13.404 -17.377 1.00 86.00 72 GLN A C 1
ATOM 598 O O . GLN A 1 72 ? 8.154 -13.490 -17.070 1.00 86.00 72 GLN A O 1
ATOM 603 N N . ALA A 1 73 ? 10.328 -13.710 -16.526 1.00 79.62 73 ALA A N 1
ATOM 604 C CA . ALA A 1 73 ? 10.098 -14.155 -15.156 1.00 79.62 73 ALA A CA 1
ATOM 605 C C . ALA A 1 73 ? 9.354 -13.086 -14.339 1.00 79.62 73 ALA A C 1
ATOM 607 O O . ALA A 1 73 ? 8.344 -13.402 -13.710 1.00 79.62 73 ALA A O 1
ATOM 608 N N . CYS A 1 74 ? 9.771 -11.816 -14.434 1.00 76.81 74 CYS A N 1
ATOM 609 C CA . CYS A 1 74 ? 9.087 -10.697 -13.781 1.00 76.81 74 CYS A CA 1
ATOM 610 C C . CYS A 1 74 ? 7.621 -10.560 -14.230 1.00 76.81 74 CYS A C 1
ATOM 612 O O . CYS A 1 74 ? 6.735 -10.358 -13.402 1.00 76.81 74 CYS A O 1
ATOM 614 N N . ALA A 1 75 ? 7.335 -10.677 -15.530 1.00 82.44 75 ALA A N 1
ATOM 615 C CA . ALA A 1 75 ? 5.967 -10.580 -16.044 1.00 82.44 75 ALA A CA 1
ATOM 616 C C . ALA A 1 75 ? 5.097 -11.781 -15.624 1.00 82.44 75 ALA A C 1
ATOM 618 O O . ALA A 1 75 ? 3.970 -11.599 -15.167 1.00 82.44 75 ALA A O 1
ATOM 619 N N . LYS A 1 76 ? 5.627 -13.011 -15.689 1.00 81.25 76 LYS A N 1
ATOM 620 C CA . LYS A 1 76 ? 4.920 -14.216 -15.214 1.00 81.25 76 LYS A CA 1
ATOM 621 C C . LYS A 1 76 ? 4.662 -14.189 -13.717 1.00 81.25 76 LYS A C 1
ATOM 623 O O . LYS A 1 76 ? 3.627 -14.672 -13.270 1.00 81.25 76 LYS A O 1
ATOM 628 N N . TYR A 1 77 ? 5.584 -13.627 -12.945 1.00 73.94 77 TYR A N 1
ATOM 629 C CA . TYR A 1 77 ? 5.375 -13.427 -11.523 1.00 73.94 77 TYR A CA 1
ATOM 630 C C . TYR A 1 77 ? 4.135 -12.575 -11.252 1.00 73.94 77 TYR A C 1
ATOM 632 O O . TYR A 1 77 ? 3.307 -12.943 -10.425 1.00 73.94 77 TYR A O 1
ATOM 640 N N . LYS A 1 78 ? 3.996 -11.468 -11.989 1.00 74.50 78 LYS A N 1
ATOM 641 C CA . LYS A 1 78 ? 2.871 -10.542 -11.848 1.00 74.50 78 LYS A CA 1
ATOM 642 C C . LYS A 1 78 ? 1.523 -11.145 -12.241 1.00 74.50 78 LYS A C 1
ATOM 644 O O . LYS A 1 78 ? 0.525 -10.796 -11.627 1.00 74.50 78 LYS A O 1
ATOM 649 N N . LEU A 1 79 ? 1.499 -12.039 -13.227 1.00 77.38 79 LEU A N 1
ATOM 650 C CA . LEU A 1 79 ? 0.270 -12.695 -13.691 1.00 77.38 79 LEU A CA 1
ATOM 651 C C . LEU A 1 79 ? -0.130 -13.918 -12.867 1.00 77.38 79 LEU A C 1
ATOM 653 O O . LEU A 1 79 ? -1.313 -14.227 -12.758 1.00 77.38 79 LEU A O 1
ATOM 657 N N . TYR A 1 80 ? 0.853 -14.647 -12.341 1.00 76.81 80 TYR A N 1
ATOM 658 C CA . TYR A 1 80 ? 0.624 -15.946 -11.723 1.00 76.81 80 TYR A CA 1
ATOM 659 C C . TYR A 1 80 ? 1.112 -15.962 -10.271 1.00 76.81 80 TYR A C 1
ATOM 661 O O . TYR A 1 80 ? 0.367 -15.618 -9.361 1.00 76.81 80 TYR A O 1
ATOM 669 N N . ASN A 1 81 ? 2.336 -16.435 -10.023 1.00 68.31 81 ASN A N 1
ATOM 670 C CA . ASN A 1 81 ? 2.919 -16.546 -8.687 1.00 68.31 81 ASN A CA 1
ATOM 671 C C . ASN A 1 81 ? 4.444 -16.743 -8.745 1.00 68.31 81 ASN A C 1
ATOM 673 O O . ASN A 1 81 ? 5.023 -17.011 -9.802 1.00 68.31 81 ASN A O 1
ATOM 677 N N . SER A 1 82 ? 5.084 -16.671 -7.574 1.00 64.56 82 SER A N 1
ATOM 678 C CA . SER A 1 82 ? 6.535 -16.821 -7.383 1.00 64.56 82 SER A CA 1
ATOM 679 C C . SER A 1 82 ? 7.100 -18.146 -7.893 1.00 64.56 82 SER A C 1
ATOM 681 O O . SER A 1 82 ? 8.149 -18.154 -8.527 1.00 64.56 82 SER A O 1
ATOM 683 N N . LYS A 1 83 ? 6.387 -19.267 -7.721 1.00 67.00 83 LYS A N 1
ATOM 684 C CA . LYS A 1 83 ? 6.907 -20.600 -8.083 1.00 67.00 83 LYS A CA 1
ATOM 685 C C . LYS A 1 83 ? 7.181 -20.749 -9.579 1.00 67.00 83 LYS A C 1
ATOM 687 O O . LYS A 1 83 ? 8.078 -21.495 -9.970 1.00 67.00 83 LYS A O 1
ATOM 692 N N . ILE A 1 84 ? 6.386 -20.091 -10.423 1.00 70.25 84 ILE A N 1
ATOM 693 C CA . ILE A 1 84 ? 6.556 -20.136 -11.882 1.00 70.25 84 ILE A CA 1
ATOM 694 C C . ILE A 1 84 ? 7.743 -19.268 -12.309 1.00 70.25 84 ILE A C 1
ATOM 696 O O . ILE A 1 84 ? 8.520 -19.687 -13.168 1.00 70.25 84 ILE A O 1
ATOM 700 N N . ALA A 1 85 ? 7.903 -18.097 -11.690 1.00 66.94 85 ALA A N 1
ATOM 701 C CA . ALA A 1 85 ? 9.019 -17.195 -11.953 1.00 66.94 85 ALA A CA 1
ATOM 702 C C . ALA A 1 85 ? 10.358 -17.797 -11.502 1.00 66.94 85 ALA A C 1
ATOM 704 O O . ALA A 1 85 ? 11.322 -17.787 -12.267 1.00 66.94 85 ALA A O 1
ATOM 705 N N . ASP A 1 86 ? 10.394 -18.428 -10.325 1.00 65.06 86 ASP A N 1
ATOM 706 C CA . ASP A 1 86 ? 11.602 -19.060 -9.790 1.00 65.06 86 ASP A CA 1
ATOM 707 C C . ASP A 1 86 ? 12.153 -20.123 -10.737 1.00 65.06 86 ASP A C 1
ATOM 709 O O . ASP A 1 86 ? 13.344 -20.118 -11.043 1.00 65.06 86 ASP A O 1
ATOM 713 N N . ARG A 1 87 ? 11.300 -21.004 -11.275 1.00 72.19 87 ARG A N 1
ATOM 714 C CA . ARG A 1 87 ? 11.733 -22.041 -12.231 1.00 72.19 87 ARG A CA 1
ATOM 715 C C . ARG A 1 87 ? 12.419 -21.453 -13.465 1.00 72.19 87 ARG A C 1
ATOM 717 O O . ARG A 1 87 ? 13.350 -22.063 -13.977 1.00 72.19 87 ARG A O 1
ATOM 724 N N . GLN A 1 88 ? 11.988 -20.278 -13.925 1.00 70.06 88 GLN A N 1
ATOM 725 C CA . GLN A 1 88 ? 12.625 -19.593 -15.053 1.00 70.06 88 GLN A CA 1
ATOM 726 C C . GLN A 1 88 ? 13.950 -18.923 -14.677 1.00 70.06 88 GLN A C 1
ATOM 728 O O . GLN A 1 88 ? 14.863 -18.861 -15.496 1.00 70.06 88 GLN A O 1
ATOM 733 N N . LEU A 1 89 ? 14.093 -18.447 -13.442 1.00 67.62 89 LEU A N 1
ATOM 734 C CA . LEU A 1 89 ? 15.346 -17.845 -12.982 1.00 67.62 89 LEU A CA 1
ATOM 735 C C . LEU A 1 89 ? 16.424 -18.900 -12.691 1.00 67.62 89 LEU A C 1
ATOM 737 O O . LEU A 1 89 ? 17.605 -18.609 -12.865 1.00 67.62 89 LEU A O 1
ATOM 741 N N . HIS A 1 90 ? 16.047 -20.131 -12.323 1.00 66.75 90 HIS A N 1
ATOM 742 C CA . HIS A 1 90 ? 17.002 -21.236 -12.149 1.00 66.75 90 HIS A CA 1
ATOM 743 C C . HIS A 1 90 ? 17.713 -21.597 -13.463 1.00 66.75 90 HIS A C 1
ATOM 745 O O . HIS A 1 90 ? 18.918 -21.824 -13.452 1.00 66.75 90 HIS A O 1
ATOM 751 N N . SER A 1 91 ? 17.029 -21.519 -14.615 1.00 65.12 91 SER A N 1
ATOM 752 C CA . SER A 1 91 ? 17.673 -21.758 -15.920 1.00 65.12 91 SER A CA 1
ATOM 753 C C . SER A 1 91 ? 18.741 -20.723 -16.308 1.00 65.12 91 SER A C 1
ATOM 755 O O . SER A 1 91 ? 19.484 -20.944 -17.265 1.00 65.12 91 SER A O 1
ATOM 757 N N . ILE A 1 92 ? 18.830 -19.597 -15.587 1.00 63.88 92 ILE A N 1
ATOM 758 C CA . ILE A 1 92 ? 19.862 -18.571 -15.794 1.00 63.88 92 ILE A CA 1
ATOM 759 C C . ILE A 1 92 ? 21.144 -18.898 -15.006 1.00 63.88 92 ILE A C 1
ATOM 761 O O . ILE A 1 92 ? 22.236 -18.622 -15.504 1.00 63.88 92 ILE A O 1
ATOM 765 N N . ASP A 1 93 ? 21.034 -19.496 -13.811 1.00 57.94 93 ASP A N 1
ATOM 766 C CA . ASP A 1 93 ? 22.196 -19.846 -12.971 1.00 57.94 93 ASP A CA 1
ATOM 767 C C . ASP A 1 93 ? 23.056 -20.935 -13.624 1.00 57.94 93 ASP A C 1
ATOM 769 O O . ASP A 1 93 ? 24.277 -20.779 -13.723 1.00 57.94 93 ASP A O 1
ATOM 773 N N . ASP A 1 94 ? 22.408 -21.980 -14.147 1.00 53.41 94 ASP A N 1
ATOM 774 C CA . ASP A 1 94 ? 23.070 -23.161 -14.721 1.00 53.41 94 ASP A CA 1
ATOM 775 C C . ASP A 1 94 ? 23.865 -22.851 -16.006 1.00 53.41 94 ASP A C 1
ATOM 777 O O . ASP A 1 94 ? 24.826 -23.545 -16.331 1.00 53.41 94 ASP A O 1
ATOM 781 N N . ASN A 1 95 ? 23.508 -21.776 -16.718 1.00 51.91 95 ASN A N 1
ATOM 782 C CA . ASN A 1 95 ? 24.117 -21.375 -17.994 1.00 51.91 95 ASN A CA 1
ATOM 783 C C . ASN A 1 95 ? 25.115 -20.206 -17.863 1.00 51.91 95 ASN A C 1
ATOM 785 O O . ASN A 1 95 ? 25.550 -19.631 -18.863 1.00 51.91 95 ASN A O 1
ATOM 789 N N . SER A 1 96 ? 25.470 -19.795 -16.641 1.00 52.12 96 SER A N 1
ATOM 790 C CA . SER A 1 96 ? 26.225 -18.560 -16.393 1.00 52.12 96 SER A CA 1
ATOM 791 C C . SER A 1 96 ? 27.750 -18.695 -16.578 1.00 52.12 96 SER A C 1
ATOM 793 O O . SER A 1 96 ? 28.533 -18.448 -15.662 1.00 52.12 96 SER A O 1
ATOM 795 N N . THR A 1 97 ? 28.208 -19.004 -17.795 1.00 49.12 97 THR A N 1
ATOM 796 C CA . THR A 1 97 ? 29.637 -18.923 -18.177 1.00 49.12 97 THR A CA 1
ATOM 797 C C . THR A 1 97 ? 30.099 -17.512 -18.570 1.00 49.12 97 THR A C 1
ATOM 799 O O . THR A 1 97 ? 31.269 -17.319 -18.889 1.00 49.12 97 THR A O 1
ATOM 802 N N . THR A 1 98 ? 29.212 -16.511 -18.556 1.00 49.28 98 THR A N 1
ATOM 803 C CA . THR A 1 98 ? 29.511 -15.156 -19.054 1.00 49.28 98 THR A CA 1
ATOM 804 C C . THR A 1 98 ? 29.823 -14.176 -17.917 1.00 49.28 98 THR A C 1
ATOM 806 O O . THR A 1 98 ? 28.989 -13.920 -17.049 1.00 49.28 98 THR A O 1
ATOM 809 N N . ASP A 1 99 ? 31.012 -13.572 -17.967 1.00 47.81 99 ASP A N 1
ATOM 810 C CA . ASP A 1 99 ? 31.628 -12.657 -16.985 1.00 47.81 99 ASP A CA 1
ATOM 811 C C . ASP A 1 99 ? 30.967 -11.263 -16.850 1.00 47.81 99 ASP A C 1
ATOM 813 O O . ASP A 1 99 ? 31.599 -10.270 -16.483 1.00 47.81 99 ASP A O 1
ATOM 817 N N . CYS A 1 100 ? 29.669 -11.133 -17.134 1.00 52.62 100 CYS A N 1
ATOM 818 C CA . CYS A 1 100 ? 28.990 -9.847 -17.005 1.00 52.62 100 CYS A CA 1
ATOM 819 C C . CYS A 1 100 ? 28.465 -9.663 -15.574 1.00 52.62 100 CYS A C 1
ATOM 821 O O . CYS A 1 100 ? 27.320 -10.003 -15.265 1.00 52.62 100 CYS A O 1
ATOM 823 N N . LEU A 1 101 ? 29.305 -9.093 -14.700 1.00 53.34 101 LEU A N 1
ATOM 824 C CA . LEU A 1 101 ? 28.982 -8.744 -13.306 1.00 53.34 101 LEU A CA 1
ATOM 825 C C . LEU A 1 101 ? 27.615 -8.038 -13.179 1.00 53.34 101 LEU A C 1
ATOM 827 O O . LEU A 1 101 ? 26.850 -8.302 -12.256 1.00 53.34 101 LEU A O 1
ATOM 831 N N . ASN A 1 102 ? 27.274 -7.195 -14.161 1.00 56.75 102 ASN A N 1
ATOM 832 C CA . ASN A 1 102 ? 26.014 -6.452 -14.214 1.00 56.75 102 ASN A CA 1
ATOM 833 C C . ASN A 1 102 ? 24.789 -7.345 -14.431 1.00 56.75 102 ASN A C 1
ATOM 835 O O . ASN A 1 102 ? 23.743 -7.071 -13.854 1.00 56.75 102 ASN A O 1
ATOM 839 N N . VAL A 1 103 ? 24.900 -8.413 -15.226 1.00 57.31 103 VAL A N 1
ATOM 840 C CA . VAL A 1 103 ? 23.775 -9.326 -15.467 1.00 57.31 103 VAL A CA 1
ATOM 841 C C . VAL A 1 103 ? 23.569 -10.240 -14.266 1.00 57.31 103 VAL A C 1
ATOM 843 O O . VAL A 1 103 ? 22.433 -10.407 -13.840 1.00 57.31 103 VAL A O 1
ATOM 846 N N . ARG A 1 104 ? 24.643 -10.733 -13.632 1.00 60.59 104 ARG A N 1
ATOM 847 C CA . ARG A 1 104 ? 24.537 -11.467 -12.356 1.00 60.59 104 ARG A CA 1
ATOM 848 C C . ARG A 1 104 ? 23.920 -10.604 -11.256 1.00 60.59 104 ARG A C 1
ATOM 850 O O . ARG A 1 104 ? 23.010 -11.059 -10.573 1.00 60.59 104 ARG A O 1
ATOM 857 N N . ASN A 1 105 ? 24.343 -9.347 -11.134 1.00 60.53 105 ASN A N 1
ATOM 858 C CA . ASN A 1 105 ? 23.764 -8.398 -10.183 1.00 60.53 105 ASN A CA 1
ATOM 859 C C . ASN A 1 105 ? 22.297 -8.082 -10.493 1.00 60.53 105 ASN A C 1
ATOM 861 O O . ASN A 1 105 ? 21.495 -7.989 -9.572 1.00 60.53 105 ASN A O 1
ATOM 865 N N . LEU A 1 106 ? 21.930 -7.955 -11.771 1.00 61.59 106 LEU A N 1
ATOM 866 C CA . LEU A 1 106 ? 20.552 -7.718 -12.200 1.00 61.59 106 LEU A CA 1
ATOM 867 C C . LEU A 1 106 ? 19.662 -8.946 -11.965 1.00 61.59 106 LEU A C 1
ATOM 869 O O . LEU A 1 106 ? 18.537 -8.792 -11.512 1.00 61.59 106 LEU A O 1
ATOM 873 N N . VAL A 1 107 ? 20.155 -10.157 -12.227 1.00 60.41 107 VAL A N 1
ATOM 874 C CA . VAL A 1 107 ? 19.445 -11.418 -11.957 1.00 60.41 107 VAL A CA 1
ATOM 875 C C . VAL A 1 107 ? 19.317 -11.645 -10.454 1.00 60.41 107 VAL A C 1
ATOM 877 O O . VAL A 1 107 ? 18.242 -12.004 -9.997 1.00 60.41 107 VAL A O 1
ATOM 880 N N . ALA A 1 108 ? 20.354 -11.375 -9.659 1.00 60.16 108 ALA A N 1
ATOM 881 C CA . ALA A 1 108 ? 20.272 -11.431 -8.200 1.00 60.16 108 ALA A CA 1
ATOM 882 C C . ALA A 1 108 ? 19.301 -10.370 -7.651 1.00 60.16 108 ALA A C 1
ATOM 884 O O . ALA A 1 108 ? 18.444 -10.677 -6.827 1.00 60.16 108 ALA A O 1
ATOM 885 N N . HIS A 1 109 ? 19.360 -9.140 -8.168 1.00 57.09 109 HIS A N 1
ATOM 886 C CA . HIS A 1 109 ? 18.406 -8.077 -7.854 1.00 57.09 109 HIS A CA 1
ATOM 887 C C . HIS A 1 109 ? 16.974 -8.454 -8.227 1.00 57.09 109 HIS A C 1
ATOM 889 O O . HIS A 1 109 ? 16.058 -8.176 -7.462 1.00 57.09 109 HIS A O 1
ATOM 895 N N . ASN A 1 110 ? 16.773 -9.100 -9.374 1.00 54.41 110 ASN A N 1
ATOM 896 C CA . ASN A 1 110 ? 15.452 -9.458 -9.873 1.00 54.41 110 ASN A CA 1
ATOM 897 C C . ASN A 1 110 ? 14.900 -10.752 -9.301 1.00 54.41 110 ASN A C 1
ATOM 899 O O . ASN A 1 110 ? 13.692 -10.836 -9.132 1.00 54.41 110 ASN A O 1
ATOM 903 N N . LYS A 1 111 ? 15.748 -11.694 -8.881 1.00 52.59 111 LYS A N 1
ATOM 904 C CA . LYS A 1 111 ? 15.357 -12.712 -7.905 1.00 52.59 111 LYS A CA 1
ATOM 905 C C . LYS A 1 111 ? 14.793 -12.014 -6.670 1.00 52.59 111 LYS A C 1
ATOM 907 O O . LYS A 1 111 ? 13.707 -12.357 -6.256 1.00 52.59 111 LYS A O 1
ATOM 912 N N . VAL A 1 112 ? 15.425 -10.953 -6.163 1.00 45.72 112 VAL A N 1
ATOM 913 C CA . VAL A 1 112 ? 14.908 -10.188 -5.010 1.00 45.72 112 VAL A CA 1
ATOM 914 C C . VAL A 1 112 ? 13.674 -9.306 -5.337 1.00 45.72 112 VAL A C 1
ATOM 916 O O . VAL A 1 112 ? 12.816 -9.124 -4.478 1.00 45.72 112 VAL A O 1
ATOM 919 N N . PHE A 1 113 ? 13.532 -8.774 -6.560 1.00 40.94 113 PHE A N 1
ATOM 920 C CA . PHE A 1 113 ? 12.439 -7.875 -6.997 1.00 40.94 113 PHE A CA 1
ATOM 921 C C . PHE A 1 113 ? 11.198 -8.610 -7.535 1.00 40.94 113 PHE A C 1
ATOM 923 O O . PHE A 1 113 ? 10.075 -8.180 -7.288 1.00 40.94 113 PHE A O 1
ATOM 930 N N . SER A 1 114 ? 11.359 -9.752 -8.206 1.00 37.75 114 SER A N 1
ATOM 931 C CA . SER A 1 114 ? 10.266 -10.645 -8.625 1.00 37.75 114 SER A CA 1
ATOM 932 C C . SER A 1 114 ? 9.631 -11.390 -7.437 1.00 37.75 114 SER A C 1
ATOM 934 O O . SER A 1 114 ? 8.798 -12.264 -7.634 1.00 37.75 114 SER A O 1
ATOM 936 N N . LEU A 1 115 ? 10.007 -11.048 -6.203 1.00 37.97 115 LEU A N 1
ATOM 937 C CA . LEU A 1 115 ? 9.477 -11.580 -4.945 1.00 37.97 115 LEU A CA 1
ATOM 938 C C . LEU A 1 115 ? 8.589 -10.555 -4.210 1.00 37.97 115 LEU A C 1
ATOM 940 O O . LEU A 1 115 ? 8.346 -10.677 -3.012 1.00 37.97 115 LEU A O 1
ATOM 944 N N . PHE A 1 116 ? 8.129 -9.506 -4.902 1.00 39.31 116 PHE A N 1
ATOM 945 C CA . PHE A 1 116 ? 7.597 -8.303 -4.256 1.00 39.31 116 PHE A CA 1
ATOM 946 C C . PHE A 1 116 ? 6.195 -8.407 -3.602 1.00 39.31 116 PHE A C 1
ATOM 948 O O . PHE A 1 116 ? 5.718 -7.440 -3.028 1.00 39.31 116 PHE A O 1
ATOM 955 N N . PHE A 1 117 ? 5.526 -9.550 -3.600 1.00 37.41 117 PHE A N 1
ATOM 956 C CA . PHE A 1 117 ? 4.209 -9.741 -2.977 1.00 37.41 117 PHE A CA 1
ATOM 957 C C . PHE A 1 117 ? 3.982 -11.246 -2.741 1.00 37.41 117 PHE A C 1
ATOM 959 O O . PHE A 1 117 ? 3.537 -11.902 -3.682 1.00 37.41 117 PHE A O 1
ATOM 966 N N . PRO A 1 118 ? 4.271 -11.870 -1.578 1.00 38.97 118 PRO A N 1
ATOM 967 C CA . PRO A 1 118 ? 4.623 -11.318 -0.265 1.00 38.97 118 PRO A CA 1
ATOM 968 C C . PRO A 1 118 ? 5.780 -12.085 0.446 1.00 38.97 118 PRO A C 1
ATOM 970 O O . PRO A 1 118 ? 5.961 -13.281 0.253 1.00 38.97 118 PRO A O 1
ATOM 973 N N . VAL A 1 119 ? 6.511 -11.449 1.367 1.00 39.78 119 VAL A N 1
ATOM 974 C CA . VAL A 1 119 ? 7.106 -12.103 2.566 1.00 39.78 119 VAL A CA 1
ATOM 975 C C . VAL A 1 119 ? 8.220 -13.175 2.392 1.00 39.78 119 VAL A C 1
ATOM 977 O O . VAL A 1 119 ? 8.981 -13.372 3.332 1.00 39.78 119 VAL A O 1
ATOM 980 N N . VAL A 1 120 ? 8.418 -13.855 1.259 1.00 44.69 120 VAL A N 1
ATOM 981 C CA . VAL A 1 120 ? 9.087 -15.174 1.277 1.00 44.69 120 VAL A CA 1
ATOM 982 C C . VAL A 1 120 ? 10.022 -15.419 0.088 1.00 44.69 120 VAL A C 1
ATOM 984 O O . VAL A 1 120 ? 9.593 -15.821 -0.987 1.00 44.69 120 VAL A O 1
ATOM 987 N N . PHE A 1 121 ? 11.326 -15.354 0.342 1.00 37.91 121 PHE A N 1
ATOM 988 C CA . PHE A 1 121 ? 12.110 -16.591 0.335 1.00 37.91 121 PHE A CA 1
ATOM 989 C C . PHE A 1 121 ? 13.030 -16.558 1.560 1.00 37.91 121 PHE A C 1
ATOM 991 O O . PHE A 1 121 ? 13.736 -15.572 1.768 1.00 37.91 121 PHE A O 1
ATOM 998 N N . GLN A 1 122 ? 12.907 -17.577 2.417 1.00 49.62 122 GLN A N 1
ATOM 999 C CA . GLN A 1 122 ? 13.648 -17.738 3.680 1.00 49.62 122 GLN A CA 1
ATOM 1000 C C . GLN A 1 122 ? 13.736 -16.461 4.545 1.00 49.62 122 GLN A C 1
ATOM 1002 O O . GLN A 1 122 ? 14.829 -16.077 4.940 1.00 49.62 122 GLN A O 1
ATOM 1007 N N . ASP A 1 123 ? 12.634 -15.734 4.779 1.00 54.91 123 ASP A N 1
ATOM 1008 C CA . ASP A 1 123 ? 12.681 -14.469 5.536 1.00 54.91 123 ASP A CA 1
ATOM 1009 C C . ASP A 1 123 ? 13.792 -13.525 5.036 1.00 54.91 123 ASP A C 1
ATOM 1011 O O . ASP A 1 123 ? 14.556 -12.954 5.819 1.00 54.91 123 ASP A O 1
ATOM 1015 N N . GLY A 1 124 ? 13.904 -13.356 3.713 1.00 58.47 124 GLY A N 1
ATOM 1016 C CA . GLY A 1 124 ? 14.833 -12.433 3.061 1.00 58.47 124 GLY A CA 1
ATOM 1017 C C . GLY A 1 124 ? 16.319 -12.774 3.218 1.00 58.47 124 GLY A C 1
ATOM 1018 O O . GLY A 1 124 ? 17.152 -11.860 3.173 1.00 58.47 124 GLY A O 1
ATOM 1019 N N . GLU A 1 125 ? 16.661 -14.056 3.380 1.00 58.22 125 GLU A N 1
ATOM 1020 C CA . GLU A 1 125 ? 18.046 -14.526 3.278 1.00 58.22 125 GLU A CA 1
ATOM 1021 C C . GLU A 1 125 ? 18.697 -14.005 1.983 1.00 58.22 125 GLU A C 1
ATOM 1023 O O . GLU A 1 125 ? 18.166 -14.118 0.880 1.00 58.22 125 GLU A O 1
ATOM 1028 N N . GLY A 1 126 ? 19.849 -13.348 2.129 1.00 66.12 126 GLY A N 1
ATOM 1029 C CA . GLY A 1 126 ? 20.618 -12.792 1.014 1.00 66.12 126 GLY A CA 1
ATOM 1030 C C . GLY A 1 126 ? 20.239 -11.377 0.564 1.00 66.12 126 GLY A C 1
ATOM 1031 O O . GLY A 1 126 ? 21.049 -10.735 -0.102 1.00 66.12 126 GLY A O 1
ATOM 1032 N N . ALA A 1 127 ? 19.104 -10.808 0.988 1.00 70.19 127 ALA A N 1
ATOM 1033 C CA . ALA A 1 127 ? 18.737 -9.441 0.594 1.00 70.19 127 ALA A CA 1
ATOM 1034 C C . ALA A 1 127 ? 19.794 -8.406 1.023 1.00 70.19 127 ALA A C 1
ATOM 1036 O O . ALA A 1 127 ? 20.153 -7.524 0.244 1.00 70.19 127 ALA A O 1
ATOM 1037 N N . LEU A 1 128 ? 20.356 -8.557 2.228 1.00 79.25 128 LEU A N 1
ATOM 1038 C CA . LEU A 1 128 ? 21.443 -7.708 2.730 1.00 79.25 128 LEU A CA 1
ATOM 1039 C C . LEU A 1 128 ? 22.806 -8.000 2.081 1.00 79.25 128 LEU A C 1
ATOM 1041 O O . LEU A 1 128 ? 23.687 -7.149 2.135 1.00 79.25 128 LEU A O 1
ATOM 1045 N N . LEU A 1 129 ? 22.987 -9.164 1.449 1.00 75.69 129 LEU A N 1
ATOM 1046 C CA . LEU A 1 129 ? 24.201 -9.466 0.681 1.00 75.69 129 LEU A CA 1
ATOM 1047 C C . LEU A 1 129 ? 24.177 -8.777 -0.690 1.00 75.69 129 LEU A C 1
ATOM 1049 O O . LEU A 1 129 ? 25.226 -8.415 -1.217 1.00 75.69 129 LEU A O 1
ATOM 1053 N N . THR A 1 130 ? 22.985 -8.593 -1.264 1.00 71.56 130 THR A N 1
ATOM 1054 C CA . THR A 1 130 ? 22.822 -8.134 -2.649 1.00 71.56 130 THR A CA 1
ATOM 1055 C C . THR A 1 130 ? 22.351 -6.686 -2.759 1.00 71.56 130 THR A C 1
ATOM 1057 O O . THR A 1 130 ? 22.943 -5.913 -3.500 1.00 71.56 130 THR A O 1
ATOM 1060 N N . LEU A 1 131 ? 21.288 -6.280 -2.059 1.00 78.31 131 LEU A N 1
ATOM 1061 C CA . LEU A 1 131 ? 20.663 -4.971 -2.281 1.00 78.31 131 LEU A CA 1
ATOM 1062 C C . LEU A 1 131 ? 21.546 -3.769 -1.908 1.00 78.31 131 LEU A C 1
ATOM 1064 O O . LEU A 1 131 ? 21.549 -2.816 -2.689 1.00 78.31 131 LEU A O 1
ATOM 1068 N N . PRO A 1 132 ? 22.306 -3.764 -0.789 1.00 85.44 132 PRO A N 1
ATOM 1069 C CA . PRO A 1 132 ? 23.066 -2.581 -0.381 1.00 85.44 132 PRO A CA 1
ATOM 1070 C C . PRO A 1 132 ? 24.081 -2.100 -1.422 1.00 85.44 132 PRO A C 1
ATOM 1072 O O . PRO A 1 132 ? 24.216 -0.896 -1.631 1.00 85.44 132 PRO A O 1
ATOM 1075 N N . SER A 1 133 ? 24.754 -3.021 -2.120 1.00 82.00 133 SER A N 1
ATOM 1076 C CA . SER A 1 133 ? 25.728 -2.675 -3.165 1.00 82.00 133 SER A CA 1
ATOM 1077 C C . SER A 1 133 ? 25.074 -2.135 -4.441 1.00 82.00 133 SER A C 1
ATOM 1079 O O . SER A 1 133 ? 25.747 -1.497 -5.247 1.00 82.00 133 SER A O 1
ATOM 1081 N N . LEU A 1 134 ? 23.765 -2.341 -4.611 1.00 79.19 134 LEU A N 1
ATOM 1082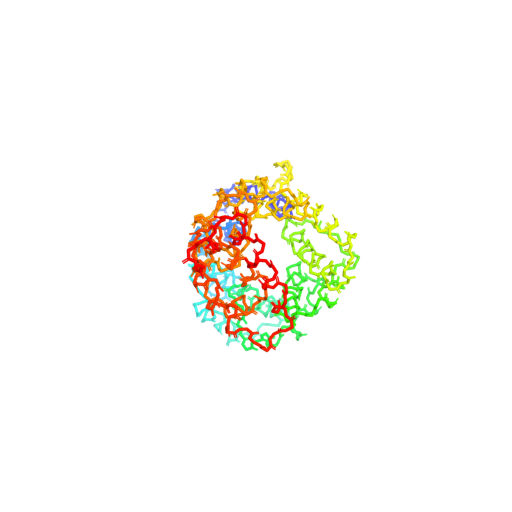 C CA . LEU A 1 134 ? 23.013 -1.965 -5.807 1.00 79.19 134 LEU A CA 1
ATOM 1083 C C . LEU A 1 134 ? 22.212 -0.672 -5.642 1.00 79.19 134 LEU A C 1
ATOM 1085 O O . LEU A 1 134 ? 21.742 -0.141 -6.643 1.00 79.19 134 LEU A O 1
ATOM 1089 N N . VAL A 1 135 ? 22.089 -0.128 -4.425 1.00 82.56 135 VAL A N 1
ATOM 1090 C CA . VAL A 1 135 ? 21.293 1.082 -4.118 1.00 82.56 135 VAL A CA 1
ATOM 1091 C C . VAL A 1 135 ? 21.646 2.283 -5.006 1.00 82.56 135 VAL A C 1
ATOM 1093 O O . VAL A 1 135 ? 20.763 3.060 -5.357 1.00 82.56 135 VAL A O 1
ATOM 1096 N N . ASN A 1 136 ? 22.919 2.436 -5.383 1.00 81.12 136 ASN A N 1
ATOM 1097 C CA . ASN A 1 136 ? 23.394 3.554 -6.211 1.00 81.12 136 ASN A CA 1
ATOM 1098 C C . ASN A 1 136 ? 23.532 3.197 -7.699 1.00 81.12 136 ASN A C 1
ATOM 1100 O O . ASN A 1 136 ? 23.962 4.027 -8.496 1.00 81.12 136 ASN A O 1
ATOM 1104 N N . THR A 1 137 ? 23.215 1.958 -8.073 1.00 74.38 137 THR A N 1
ATOM 1105 C CA . THR A 1 137 ? 23.375 1.445 -9.441 1.00 74.38 137 THR A CA 1
ATOM 1106 C C . THR A 1 137 ? 22.030 1.112 -10.075 1.00 74.38 137 THR A C 1
ATOM 1108 O O . THR A 1 137 ? 21.856 1.304 -11.275 1.00 74.38 137 THR A O 1
ATOM 1111 N N . ILE A 1 138 ? 21.075 0.635 -9.275 1.00 71.69 138 ILE A N 1
ATOM 1112 C CA . ILE A 1 138 ? 19.739 0.229 -9.704 1.00 71.69 138 ILE A CA 1
ATOM 1113 C C . ILE A 1 138 ? 18.710 1.051 -8.912 1.00 71.69 138 ILE A C 1
ATOM 1115 O O . ILE A 1 138 ? 18.656 0.907 -7.688 1.00 71.69 138 ILE A O 1
ATOM 1119 N N . PRO A 1 139 ? 17.877 1.877 -9.573 1.00 69.56 139 PRO A N 1
ATOM 1120 C CA . PRO A 1 139 ? 16.885 2.723 -8.900 1.00 69.56 139 PRO A CA 1
ATOM 1121 C C . PRO A 1 139 ? 15.965 1.940 -7.949 1.00 69.56 139 PRO A C 1
ATOM 1123 O O . PRO A 1 139 ? 15.734 2.338 -6.807 1.00 69.56 139 PRO A O 1
ATOM 1126 N N . GLU A 1 140 ? 15.509 0.761 -8.374 1.00 73.88 140 GLU A N 1
ATOM 1127 C CA . GLU A 1 140 ? 14.603 -0.091 -7.605 1.00 73.88 140 GLU A CA 1
ATOM 1128 C C . GLU A 1 140 ? 15.257 -0.738 -6.364 1.00 73.88 140 GLU A C 1
ATOM 1130 O O . GLU A 1 140 ? 14.551 -1.131 -5.431 1.00 73.88 140 GLU A O 1
ATOM 1135 N N . ALA A 1 141 ? 16.593 -0.834 -6.295 1.00 79.50 141 ALA A N 1
ATOM 1136 C CA . ALA A 1 141 ? 17.291 -1.489 -5.181 1.00 79.50 141 ALA A CA 1
ATOM 1137 C C . ALA A 1 141 ? 17.081 -0.771 -3.850 1.00 79.50 141 ALA A C 1
ATOM 1139 O O . ALA A 1 141 ? 16.868 -1.430 -2.830 1.00 79.50 141 ALA A O 1
ATOM 1140 N N . ARG A 1 142 ? 17.064 0.566 -3.865 1.00 87.00 142 ARG A N 1
ATOM 1141 C CA . ARG A 1 142 ? 16.778 1.367 -2.670 1.00 87.00 142 ARG A CA 1
ATOM 1142 C C . ARG A 1 142 ? 15.390 1.057 -2.122 1.00 87.00 142 ARG A C 1
ATOM 1144 O O . ARG A 1 142 ? 15.250 0.765 -0.937 1.00 87.00 142 ARG A O 1
ATOM 1151 N N . LEU A 1 143 ? 14.375 1.076 -2.986 1.00 84.62 143 LEU A N 1
ATOM 1152 C CA . LEU A 1 143 ? 12.987 0.847 -2.584 1.00 84.62 143 LEU A CA 1
ATOM 1153 C C . LEU A 1 143 ? 12.780 -0.561 -2.059 1.00 84.62 143 LEU A C 1
ATOM 1155 O O . LEU A 1 143 ? 12.114 -0.739 -1.043 1.00 84.62 143 LEU A O 1
ATOM 1159 N N . ASN A 1 144 ? 13.389 -1.556 -2.694 1.00 81.44 144 ASN A N 1
ATOM 1160 C CA . ASN A 1 144 ? 13.312 -2.928 -2.208 1.00 81.44 144 ASN A CA 1
ATOM 1161 C C . ASN A 1 144 ? 13.984 -3.077 -0.838 1.00 81.44 144 ASN A C 1
ATOM 1163 O O . ASN A 1 144 ? 13.436 -3.750 0.033 1.00 81.44 144 ASN A O 1
ATOM 1167 N N . LEU A 1 145 ? 15.118 -2.408 -0.610 1.00 86.00 145 LEU A N 1
ATOM 1168 C CA . LEU A 1 145 ? 15.815 -2.453 0.673 1.00 86.00 145 LEU A CA 1
ATOM 1169 C C . LEU A 1 145 ? 15.028 -1.746 1.789 1.00 86.00 145 LEU A C 1
ATOM 1171 O O . LEU A 1 145 ? 14.920 -2.273 2.892 1.00 86.00 145 LEU A O 1
ATOM 1175 N N . ILE A 1 146 ? 14.409 -0.598 1.499 1.00 88.50 146 ILE A N 1
ATOM 1176 C CA . ILE A 1 146 ? 13.508 0.082 2.444 1.00 88.50 146 ILE A CA 1
ATOM 1177 C C . ILE A 1 146 ? 12.363 -0.851 2.842 1.00 88.50 146 ILE A C 1
ATOM 1179 O O . ILE A 1 146 ? 12.094 -1.038 4.025 1.00 88.50 146 ILE A O 1
ATOM 1183 N N . LYS A 1 147 ? 11.705 -1.476 1.863 1.00 83.75 147 LYS A N 1
ATOM 1184 C CA . LYS A 1 147 ? 10.591 -2.398 2.118 1.00 83.75 147 LYS A CA 1
ATOM 1185 C C . LYS A 1 147 ? 11.035 -3.624 2.914 1.00 83.75 147 LYS A C 1
ATOM 1187 O O . LYS A 1 147 ? 10.318 -4.047 3.816 1.00 83.75 147 LYS A O 1
ATOM 1192 N N . PHE A 1 148 ? 12.228 -4.150 2.630 1.00 84.00 148 PHE A N 1
ATOM 1193 C CA . PHE A 1 148 ? 12.847 -5.222 3.408 1.00 84.00 148 PHE A CA 1
ATOM 1194 C C . PHE A 1 148 ? 12.993 -4.840 4.889 1.00 84.00 148 PHE A C 1
ATOM 1196 O O . PHE A 1 148 ? 12.639 -5.638 5.759 1.00 84.00 148 PHE A O 1
ATOM 1203 N N . TYR A 1 149 ? 13.471 -3.629 5.183 1.00 89.25 149 TYR A N 1
ATOM 1204 C CA . TYR A 1 149 ? 13.595 -3.145 6.558 1.00 89.25 149 TYR A CA 1
ATOM 1205 C C . TYR A 1 149 ? 12.228 -2.921 7.219 1.00 89.25 149 TYR A C 1
ATOM 1207 O O . TYR A 1 149 ? 12.003 -3.391 8.332 1.00 89.25 149 TYR A O 1
ATOM 1215 N N . LEU A 1 150 ? 11.273 -2.308 6.509 1.00 87.00 150 LEU A N 1
ATOM 1216 C CA . LEU A 1 150 ? 9.913 -2.082 7.017 1.00 87.00 150 LEU A CA 1
ATOM 1217 C C . LEU A 1 150 ? 9.165 -3.376 7.360 1.00 87.00 150 LEU A C 1
ATOM 1219 O O . LEU A 1 150 ? 8.361 -3.372 8.291 1.00 87.00 150 LEU A O 1
ATOM 1223 N N . ALA A 1 151 ? 9.403 -4.458 6.613 1.00 82.56 151 ALA A N 1
ATOM 1224 C CA . ALA A 1 151 ? 8.809 -5.769 6.875 1.00 82.56 151 ALA A CA 1
ATOM 1225 C C . ALA A 1 151 ? 9.347 -6.425 8.162 1.00 82.56 151 ALA A C 1
ATOM 1227 O O . ALA A 1 151 ? 8.680 -7.283 8.728 1.00 82.56 151 ALA A O 1
ATOM 1228 N N . ARG A 1 152 ? 10.531 -6.012 8.633 1.00 85.06 152 ARG A N 1
ATOM 1229 C CA . ARG A 1 152 ? 11.162 -6.471 9.887 1.00 85.06 152 ARG A CA 1
ATOM 1230 C C . ARG A 1 152 ? 11.025 -5.475 11.030 1.00 85.06 152 ARG A C 1
ATOM 1232 O O . ARG A 1 152 ? 11.700 -5.620 12.041 1.00 85.06 152 ARG A O 1
ATOM 1239 N N . ASP A 1 153 ? 10.193 -4.456 10.838 1.00 86.75 153 ASP A N 1
ATOM 1240 C CA . ASP A 1 153 ? 10.022 -3.351 11.778 1.00 86.75 153 ASP A CA 1
ATOM 1241 C C . ASP A 1 153 ? 11.331 -2.588 12.091 1.00 86.75 153 ASP A C 1
ATOM 1243 O O . ASP A 1 153 ? 11.422 -1.851 13.069 1.00 86.75 153 ASP A O 1
ATOM 1247 N N . ASP A 1 154 ? 12.349 -2.700 11.223 1.00 91.75 154 ASP A N 1
ATOM 1248 C CA . ASP A 1 154 ? 13.581 -1.909 11.307 1.00 91.75 154 ASP A CA 1
ATOM 1249 C C . ASP A 1 154 ? 13.361 -0.532 10.668 1.00 91.75 154 ASP A C 1
ATOM 1251 O O . ASP A 1 154 ? 13.809 -0.203 9.564 1.00 91.75 154 ASP A O 1
ATOM 1255 N N . LEU A 1 155 ? 12.588 0.279 11.380 1.00 93.00 155 LEU A N 1
ATOM 1256 C CA . LEU A 1 155 ? 12.160 1.601 10.942 1.00 93.00 155 LEU A CA 1
ATOM 1257 C C . LEU A 1 155 ? 13.332 2.566 10.752 1.00 93.00 155 LEU A C 1
ATOM 1259 O O . LEU A 1 155 ? 13.320 3.376 9.825 1.00 93.00 155 LEU A O 1
ATOM 1263 N N . GLN A 1 156 ? 14.363 2.457 11.589 1.00 94.44 156 GLN A N 1
ATOM 1264 C CA . GLN A 1 156 ? 15.521 3.348 11.552 1.00 94.44 156 GLN A CA 1
ATOM 1265 C C . GLN A 1 156 ? 16.361 3.120 10.291 1.00 94.44 156 GLN A C 1
ATOM 1267 O O . GLN A 1 156 ? 16.691 4.083 9.592 1.00 94.44 156 GLN A O 1
ATOM 1272 N N . SER A 1 157 ? 16.656 1.862 9.946 1.00 93.88 157 SER A N 1
ATOM 1273 C CA . SER A 1 157 ? 17.384 1.543 8.711 1.00 93.88 157 SER A CA 1
ATOM 1274 C C . SER A 1 157 ? 16.587 1.929 7.464 1.00 93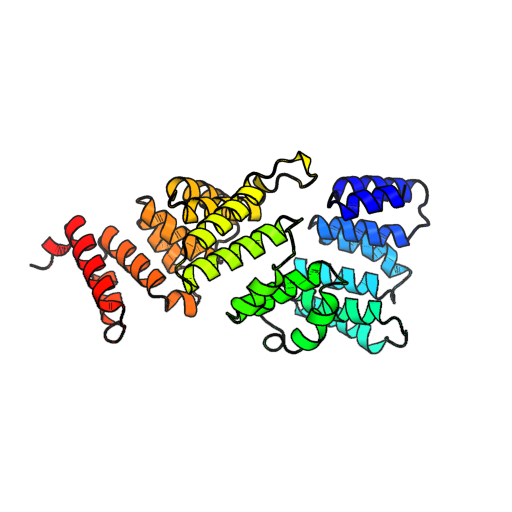.88 157 SER A C 1
ATOM 1276 O O . SER A 1 157 ? 17.151 2.488 6.521 1.00 93.88 157 SER A O 1
ATOM 1278 N N . ALA A 1 158 ? 15.267 1.704 7.474 1.00 92.75 158 ALA A N 1
ATOM 1279 C CA . ALA A 1 158 ? 14.376 2.139 6.400 1.00 92.75 158 ALA A CA 1
ATOM 1280 C C . ALA A 1 158 ? 14.390 3.666 6.222 1.00 92.75 158 ALA A C 1
ATOM 1282 O O . ALA A 1 158 ? 14.497 4.158 5.099 1.00 92.75 158 ALA A O 1
ATOM 1283 N N . PHE A 1 159 ? 14.303 4.422 7.320 1.00 93.88 159 PHE A N 1
ATOM 1284 C CA . PHE A 1 159 ? 14.268 5.884 7.294 1.00 93.88 159 PHE A CA 1
ATOM 1285 C C . PHE A 1 159 ? 15.585 6.485 6.793 1.00 93.88 159 PHE A C 1
ATOM 1287 O O . PHE A 1 159 ? 15.571 7.387 5.956 1.00 93.88 159 PHE A O 1
ATOM 1294 N N . LYS A 1 160 ? 16.725 5.932 7.221 1.00 94.06 160 LYS A N 1
ATOM 1295 C CA . LYS A 1 160 ? 18.059 6.386 6.802 1.00 94.06 160 LYS A CA 1
ATOM 1296 C C . LYS A 1 160 ? 18.271 6.317 5.287 1.00 94.06 160 LYS A C 1
ATOM 1298 O O . LYS A 1 160 ? 18.977 7.146 4.723 1.00 94.06 160 LYS A O 1
ATOM 1303 N N . LEU A 1 161 ? 17.638 5.365 4.600 1.00 91.44 161 LEU A N 1
ATOM 1304 C CA . LEU A 1 161 ? 17.735 5.243 3.140 1.00 91.44 161 LEU A CA 1
ATOM 1305 C C . LEU A 1 161 ? 17.057 6.388 2.373 1.00 91.44 161 LEU A C 1
ATOM 1307 O O . LEU A 1 161 ? 17.300 6.518 1.172 1.00 91.44 161 LEU A O 1
ATOM 1311 N N . PHE A 1 162 ? 16.254 7.224 3.035 1.00 90.06 162 PHE A N 1
ATOM 1312 C CA . PHE A 1 162 ? 15.707 8.450 2.452 1.00 90.06 162 PHE A CA 1
ATOM 1313 C C . PHE A 1 162 ? 16.581 9.689 2.696 1.00 90.06 162 PHE A C 1
ATOM 1315 O O . PHE A 1 162 ? 16.337 10.727 2.083 1.00 90.06 162 PHE A O 1
ATOM 1322 N N . GLU A 1 163 ? 17.604 9.621 3.555 1.00 86.25 163 GLU A N 1
ATOM 1323 C CA . GLU A 1 163 ? 18.480 10.769 3.809 1.00 86.25 163 GLU A CA 1
ATOM 1324 C C . GLU A 1 163 ? 19.225 11.176 2.529 1.00 86.25 163 GLU A C 1
ATOM 1326 O O . GLU A 1 163 ? 19.925 10.377 1.906 1.00 86.25 163 GLU A O 1
ATOM 1331 N N . GLY A 1 164 ? 19.052 12.436 2.119 1.00 81.88 164 GLY A N 1
ATOM 1332 C CA . GLY A 1 164 ? 19.660 12.980 0.901 1.00 81.88 164 GLY A CA 1
ATOM 1333 C C . GLY A 1 164 ? 19.034 12.499 -0.415 1.00 81.88 164 GLY A C 1
ATOM 1334 O O . GLY A 1 164 ? 19.522 12.891 -1.471 1.00 81.88 164 GLY A O 1
ATOM 1335 N N . HIS A 1 165 ? 17.964 11.695 -0.374 1.00 83.62 165 HIS A N 1
ATOM 1336 C CA . HIS A 1 165 ? 17.229 11.236 -1.558 1.00 83.62 165 HIS A CA 1
ATOM 1337 C C . HIS A 1 165 ? 15.880 11.950 -1.654 1.00 83.62 165 HIS A C 1
ATOM 1339 O O . HIS A 1 165 ? 15.061 11.853 -0.738 1.00 83.62 165 HIS A O 1
ATOM 1345 N N . GLN A 1 166 ? 15.638 12.664 -2.755 1.00 84.50 166 GLN A N 1
ATOM 1346 C CA . GLN A 1 166 ? 14.315 13.222 -3.035 1.00 84.50 166 GLN A CA 1
ATOM 1347 C C . GLN A 1 166 ? 13.501 12.232 -3.872 1.00 84.50 166 GLN A C 1
ATOM 1349 O O . GLN A 1 166 ? 14.034 11.706 -4.846 1.00 84.50 166 GLN A O 1
ATOM 1354 N N . PRO A 1 167 ? 12.239 11.963 -3.500 1.00 86.06 167 PRO A N 1
ATOM 1355 C CA . PRO A 1 167 ? 11.388 11.051 -4.247 1.00 86.06 167 PRO A CA 1
ATOM 1356 C C . PRO A 1 167 ? 11.081 11.611 -5.643 1.00 86.06 167 PRO A C 1
ATOM 1358 O O . PRO A 1 167 ? 10.674 12.764 -5.771 1.00 86.06 167 PRO A O 1
ATOM 1361 N N . GLU A 1 168 ? 11.237 10.789 -6.680 1.00 81.88 168 GLU A N 1
ATOM 1362 C CA . GLU A 1 168 ? 10.959 11.185 -8.075 1.00 81.88 168 GLU A CA 1
ATOM 1363 C C . GLU A 1 168 ? 9.748 10.460 -8.676 1.00 81.88 168 GLU A C 1
ATOM 1365 O O . GLU A 1 168 ? 9.171 10.907 -9.669 1.00 81.88 168 GLU A O 1
ATOM 1370 N N . THR A 1 169 ? 9.335 9.341 -8.078 1.00 77.88 169 THR A N 1
ATOM 1371 C CA . THR A 1 169 ? 8.218 8.525 -8.571 1.00 77.88 169 THR A CA 1
ATOM 1372 C C . THR A 1 169 ? 7.131 8.371 -7.507 1.00 77.88 169 THR A C 1
ATOM 1374 O O . THR A 1 169 ? 7.446 8.352 -6.315 1.00 77.88 169 THR A O 1
ATOM 1377 N N . PRO A 1 170 ? 5.850 8.185 -7.882 1.00 80.62 170 PRO A N 1
ATOM 1378 C CA . PRO A 1 170 ? 4.764 7.962 -6.927 1.00 80.62 170 PRO A CA 1
ATOM 1379 C C . PRO A 1 170 ? 5.056 6.845 -5.919 1.00 80.62 170 PRO A C 1
ATOM 1381 O O . PRO A 1 170 ? 4.741 6.971 -4.742 1.00 80.62 170 PRO A O 1
ATOM 1384 N N . GLN A 1 171 ? 5.723 5.771 -6.352 1.00 81.06 171 GLN A N 1
ATOM 1385 C CA . GLN A 1 171 ? 6.103 4.662 -5.474 1.00 81.06 171 GLN A CA 1
ATOM 1386 C C . GLN A 1 171 ? 7.114 5.086 -4.399 1.00 81.06 171 GLN A C 1
ATOM 1388 O O . GLN A 1 171 ? 7.028 4.614 -3.265 1.00 81.06 171 GLN A O 1
ATOM 1393 N N . GLU A 1 172 ? 8.044 5.984 -4.731 1.00 86.31 172 GLU A N 1
ATOM 1394 C CA . GLU A 1 172 ? 8.992 6.560 -3.773 1.00 86.31 172 GLU A CA 1
ATOM 1395 C C . GLU A 1 172 ? 8.276 7.434 -2.750 1.00 86.31 172 GLU A C 1
ATOM 1397 O O . GLU A 1 172 ? 8.478 7.247 -1.551 1.00 86.31 172 GLU A O 1
ATOM 1402 N N . TYR A 1 173 ? 7.385 8.316 -3.210 1.00 90.12 173 TYR A N 1
ATOM 1403 C CA . TYR A 1 173 ? 6.568 9.156 -2.334 1.00 90.12 173 TYR A CA 1
ATOM 1404 C C . TYR A 1 173 ? 5.703 8.326 -1.378 1.00 90.12 173 TYR A C 1
ATOM 1406 O O . TYR A 1 173 ? 5.684 8.605 -0.181 1.00 90.12 173 TYR A O 1
ATOM 1414 N N . LEU A 1 174 ? 5.017 7.288 -1.872 1.00 88.44 174 LEU A N 1
ATOM 1415 C CA . LEU A 1 174 ? 4.176 6.407 -1.051 1.00 88.44 174 LEU A CA 1
ATOM 1416 C C . LEU A 1 174 ? 4.988 5.667 0.011 1.00 88.44 174 LEU A C 1
ATOM 1418 O O . LEU A 1 174 ? 4.593 5.601 1.179 1.00 88.44 174 LEU A O 1
ATOM 1422 N N . LEU A 1 175 ? 6.135 5.115 -0.387 1.00 90.38 175 LEU A N 1
ATOM 1423 C CA . LEU A 1 175 ? 6.995 4.372 0.522 1.00 90.38 175 LEU A CA 1
ATOM 1424 C C . LEU A 1 175 ? 7.610 5.296 1.576 1.00 90.38 175 LEU A C 1
ATOM 1426 O O . LEU A 1 175 ? 7.632 4.950 2.755 1.00 90.38 175 LEU A O 1
ATOM 1430 N N . GLN A 1 176 ? 8.043 6.491 1.173 1.00 93.31 176 GLN A N 1
ATOM 1431 C CA . GLN A 1 176 ? 8.525 7.511 2.095 1.00 93.31 176 GLN A CA 1
ATOM 1432 C C . GLN A 1 176 ? 7.411 7.952 3.049 1.00 93.31 176 GLN A C 1
ATOM 1434 O O . GLN A 1 176 ? 7.623 7.964 4.258 1.00 93.31 176 GLN A O 1
ATOM 1439 N N . GLY A 1 177 ? 6.206 8.225 2.541 1.00 93.69 177 GLY A N 1
ATOM 1440 C CA . GLY A 1 177 ? 5.034 8.574 3.347 1.00 93.69 177 GLY A CA 1
ATOM 1441 C C . GLY A 1 177 ? 4.715 7.508 4.395 1.00 93.69 177 GLY A C 1
ATOM 1442 O O . GLY A 1 177 ? 4.512 7.833 5.565 1.00 93.69 177 GLY A O 1
ATOM 1443 N N . THR A 1 178 ? 4.787 6.232 4.011 1.00 92.81 178 THR A N 1
ATOM 1444 C CA . THR A 1 178 ? 4.597 5.090 4.919 1.00 92.81 178 THR A CA 1
ATOM 1445 C C . THR A 1 178 ? 5.653 5.067 6.020 1.00 92.81 178 THR A C 1
ATOM 1447 O O . THR A 1 178 ? 5.316 4.944 7.199 1.00 92.81 178 THR A O 1
ATOM 1450 N N . THR A 1 179 ? 6.930 5.233 5.669 1.00 94.56 179 THR A N 1
ATOM 1451 C CA . THR A 1 179 ? 8.027 5.250 6.645 1.00 94.56 179 THR A CA 1
ATOM 1452 C C . THR A 1 179 ? 7.915 6.440 7.597 1.00 94.56 179 THR A C 1
ATOM 1454 O O . THR A 1 179 ? 8.036 6.263 8.807 1.00 94.56 179 THR A O 1
ATOM 1457 N N . TYR A 1 180 ? 7.608 7.640 7.092 1.00 95.44 180 TYR A N 1
ATOM 1458 C CA . TYR A 1 180 ? 7.369 8.825 7.923 1.00 95.44 180 TYR A CA 1
ATOM 1459 C C . TYR A 1 180 ? 6.171 8.640 8.857 1.00 95.44 180 TYR A C 1
ATOM 1461 O O . TYR A 1 180 ? 6.235 9.025 10.024 1.00 95.44 180 TYR A O 1
ATOM 1469 N N . TYR A 1 181 ? 5.090 8.019 8.381 1.00 94.44 181 TYR A N 1
ATOM 1470 C CA . TYR A 1 181 ? 3.937 7.721 9.220 1.00 94.44 181 TYR A CA 1
ATOM 1471 C C . TYR A 1 181 ? 4.305 6.756 10.351 1.00 94.44 181 TYR A C 1
ATOM 1473 O O . TYR A 1 181 ? 4.046 7.068 11.514 1.00 94.44 181 TYR A O 1
ATOM 1481 N N . LYS A 1 182 ? 4.976 5.638 10.051 1.00 93.38 182 LYS A N 1
ATOM 1482 C CA . LYS A 1 182 ? 5.431 4.706 11.093 1.00 93.38 182 LYS A CA 1
ATOM 1483 C C . LYS A 1 182 ? 6.391 5.384 12.082 1.00 93.38 182 LYS A C 1
ATOM 1485 O O . LYS A 1 182 ? 6.220 5.237 13.290 1.00 93.38 182 LYS A O 1
ATOM 1490 N N . MET A 1 183 ? 7.305 6.228 11.596 1.00 94.50 183 MET A N 1
ATOM 1491 C CA . MET A 1 183 ? 8.175 7.041 12.456 1.00 94.50 183 MET A CA 1
ATOM 1492 C C . MET A 1 183 ? 7.407 8.021 13.346 1.00 94.50 183 MET A C 1
ATOM 1494 O O . MET A 1 183 ? 7.808 8.263 14.487 1.00 94.50 183 MET A O 1
ATOM 1498 N N . SER A 1 184 ? 6.296 8.577 12.859 1.00 94.19 184 SER A N 1
ATOM 1499 C CA . SER A 1 184 ? 5.441 9.458 13.657 1.00 94.19 184 SER A CA 1
ATOM 1500 C C . SER A 1 184 ? 4.826 8.736 14.855 1.00 94.19 184 SER A C 1
ATOM 1502 O O . SER A 1 184 ? 4.719 9.338 15.923 1.00 94.19 184 SER A O 1
ATOM 1504 N N . ILE A 1 185 ? 4.489 7.449 14.699 1.00 91.00 185 ILE A N 1
ATOM 1505 C CA . ILE A 1 185 ? 3.973 6.600 15.778 1.00 91.00 185 ILE A CA 1
ATOM 1506 C C . ILE A 1 185 ? 5.100 6.276 16.761 1.00 91.00 185 ILE A C 1
ATOM 1508 O O . ILE A 1 185 ? 4.954 6.546 17.951 1.00 91.00 185 ILE A O 1
ATOM 1512 N N . GLU A 1 186 ? 6.238 5.765 16.270 1.00 92.50 186 GLU A N 1
ATOM 1513 C CA . GLU A 1 186 ? 7.368 5.345 17.115 1.00 92.50 186 GLU A CA 1
ATOM 1514 C C . GLU A 1 186 ? 7.906 6.505 17.969 1.00 92.50 186 GLU A C 1
ATOM 1516 O O . GLU A 1 186 ? 8.143 6.355 19.167 1.00 92.50 186 GLU A O 1
ATOM 1521 N N . LYS A 1 187 ? 8.072 7.691 17.369 1.00 93.12 187 LYS A N 1
ATOM 1522 C CA . LYS A 1 187 ? 8.617 8.875 18.055 1.00 93.12 187 LYS A CA 1
ATOM 1523 C C . LYS A 1 187 ? 7.551 9.774 18.676 1.00 93.12 187 LYS A C 1
ATOM 1525 O O . LYS A 1 187 ? 7.915 10.784 19.273 1.00 93.12 187 LYS A O 1
ATOM 1530 N N . LYS A 1 188 ? 6.261 9.455 18.512 1.00 92.75 188 LYS A N 1
ATOM 1531 C CA . LYS A 1 188 ? 5.126 10.315 18.905 1.00 92.75 188 LYS A CA 1
ATOM 1532 C C . LYS A 1 188 ? 5.291 11.763 18.413 1.00 92.75 188 LYS A C 1
ATOM 1534 O O . LYS A 1 188 ? 5.052 12.715 19.150 1.00 92.75 188 LYS A O 1
ATOM 1539 N N . ASN A 1 189 ? 5.744 11.928 17.168 1.00 92.69 189 ASN A N 1
ATOM 1540 C CA . ASN A 1 189 ? 6.091 13.230 16.596 1.00 92.69 189 ASN A CA 1
ATOM 1541 C C . ASN A 1 189 ? 5.122 13.623 15.468 1.00 92.69 189 ASN A C 1
ATOM 1543 O O . ASN A 1 189 ? 5.072 12.995 14.406 1.00 92.69 189 ASN A O 1
ATOM 1547 N N . HIS A 1 190 ? 4.384 14.711 15.693 1.00 92.44 190 HIS A N 1
ATOM 1548 C CA . HIS A 1 190 ? 3.382 15.231 14.765 1.00 92.44 190 HIS A CA 1
ATOM 1549 C C . HIS A 1 190 ? 3.965 15.806 13.465 1.00 92.44 190 HIS A C 1
ATOM 1551 O O . HIS A 1 190 ? 3.276 15.787 12.444 1.00 92.44 190 HIS A O 1
ATOM 1557 N N . ASP A 1 191 ? 5.218 16.262 13.449 1.00 95.31 191 ASP A N 1
ATOM 1558 C CA . ASP A 1 191 ? 5.846 16.781 12.229 1.00 95.31 191 ASP A CA 1
ATOM 1559 C C . ASP A 1 191 ? 6.125 15.665 11.218 1.00 95.31 191 ASP A C 1
ATOM 1561 O O . ASP A 1 191 ? 5.922 15.850 10.013 1.00 95.31 191 ASP A O 1
ATOM 1565 N N . TYR A 1 192 ? 6.495 14.469 11.692 1.00 95.31 192 TYR A N 1
ATOM 1566 C CA . TYR A 1 192 ? 6.601 13.295 10.823 1.00 95.31 192 TYR A CA 1
ATOM 1567 C C . TYR A 1 192 ? 5.243 12.911 10.237 1.00 95.31 192 TYR A C 1
ATOM 1569 O O . TYR A 1 192 ? 5.158 12.633 9.041 1.00 95.31 192 TYR A O 1
ATOM 1577 N N . ARG A 1 193 ? 4.168 12.985 11.034 1.00 94.56 193 ARG A N 1
ATOM 1578 C CA . ARG A 1 193 ? 2.802 12.738 10.548 1.00 94.56 193 ARG A CA 1
ATOM 1579 C C . ARG A 1 193 ? 2.404 13.750 9.474 1.00 94.56 193 ARG A C 1
ATOM 1581 O O . ARG A 1 193 ? 1.939 13.351 8.413 1.00 94.56 193 ARG A O 1
ATOM 1588 N N . ARG A 1 194 ? 2.649 15.045 9.704 1.00 96.19 194 ARG A N 1
ATOM 1589 C CA . ARG A 1 194 ? 2.378 16.109 8.723 1.00 96.19 194 ARG A CA 1
ATOM 1590 C C . ARG A 1 194 ? 3.173 15.903 7.431 1.00 96.19 194 ARG A C 1
ATOM 1592 O O . ARG A 1 194 ? 2.656 16.160 6.347 1.00 96.19 194 ARG A O 1
ATOM 1599 N N . THR A 1 195 ? 4.416 15.439 7.538 1.00 95.75 195 THR A N 1
ATOM 1600 C CA . THR A 1 195 ? 5.253 15.121 6.372 1.00 95.75 195 THR A CA 1
ATOM 1601 C C . THR A 1 195 ? 4.687 13.935 5.593 1.00 95.75 195 THR A C 1
ATOM 1603 O O . THR A 1 195 ? 4.538 14.038 4.379 1.00 95.75 195 THR A O 1
ATOM 1606 N N . ALA A 1 196 ? 4.281 12.859 6.275 1.00 96.00 196 ALA A N 1
ATOM 1607 C CA . ALA A 1 196 ? 3.611 11.721 5.646 1.00 96.00 196 ALA A CA 1
ATOM 1608 C C . ALA A 1 196 ? 2.340 12.142 4.891 1.00 96.00 196 ALA A C 1
ATOM 1610 O O . ALA A 1 196 ? 2.183 11.794 3.725 1.00 96.00 196 ALA A O 1
ATOM 1611 N N . THR A 1 197 ? 1.480 12.960 5.512 1.00 96.12 197 THR A N 1
ATOM 1612 C CA . THR A 1 197 ? 0.276 13.505 4.863 1.00 96.12 197 THR A CA 1
ATOM 1613 C C . THR A 1 197 ? 0.614 14.243 3.568 1.00 96.12 197 THR A C 1
ATOM 1615 O O . THR A 1 197 ? -0.003 13.979 2.541 1.00 96.12 197 THR A O 1
ATOM 1618 N N . LYS A 1 198 ? 1.616 15.134 3.584 1.00 95.56 198 LYS A N 1
ATOM 1619 C CA . LYS A 1 198 ? 2.033 15.878 2.383 1.00 95.56 198 LYS A CA 1
ATOM 1620 C C . LYS A 1 198 ? 2.527 14.956 1.267 1.00 95.56 198 LYS A C 1
ATOM 1622 O O . LYS A 1 198 ? 2.213 15.198 0.105 1.00 95.56 198 LYS A O 1
ATOM 1627 N N . LEU A 1 199 ? 3.285 13.913 1.608 1.00 94.38 199 LEU A N 1
ATOM 1628 C CA . LEU A 1 199 ? 3.786 12.939 0.633 1.00 94.38 199 LEU A CA 1
ATOM 1629 C C . LEU A 1 199 ? 2.632 12.177 -0.031 1.00 94.38 199 LEU A C 1
ATOM 1631 O O . LEU A 1 199 ? 2.632 12.019 -1.248 1.00 94.38 199 LEU A O 1
ATOM 1635 N N . TYR A 1 200 ? 1.620 11.776 0.740 1.00 94.12 200 TYR A N 1
ATOM 1636 C CA . TYR A 1 200 ? 0.424 11.134 0.195 1.00 94.12 200 TYR A CA 1
ATOM 1637 C C . TYR A 1 200 ? -0.414 12.070 -0.685 1.00 94.12 200 TYR A C 1
ATOM 1639 O O . TYR A 1 200 ? -0.803 11.667 -1.779 1.00 94.12 200 TYR A O 1
ATOM 1647 N N . LEU A 1 201 ? -0.637 13.321 -0.258 1.00 92.81 201 LEU A N 1
ATOM 1648 C CA . LEU A 1 201 ? -1.334 14.327 -1.073 1.00 92.81 201 LEU A CA 1
ATOM 1649 C C . LEU A 1 201 ? -0.608 14.574 -2.395 1.00 92.81 201 LEU A C 1
ATOM 1651 O O . LEU A 1 201 ? -1.234 14.546 -3.443 1.00 92.81 201 LEU A O 1
ATOM 1655 N N . THR A 1 202 ? 0.723 14.703 -2.371 1.00 90.38 202 THR A N 1
ATOM 1656 C CA . THR A 1 202 ? 1.534 14.902 -3.590 1.00 90.38 202 THR A CA 1
ATOM 1657 C C . THR A 1 202 ? 1.264 13.823 -4.641 1.00 90.38 202 THR A C 1
ATOM 1659 O O . THR A 1 202 ? 1.239 14.103 -5.836 1.00 90.38 202 THR A O 1
ATOM 1662 N N . VAL A 1 203 ? 1.045 12.584 -4.199 1.00 86.19 203 VAL A N 1
ATOM 1663 C CA . VAL A 1 203 ? 0.746 11.446 -5.071 1.00 86.19 203 VAL A CA 1
ATOM 1664 C C . VAL A 1 203 ? -0.699 11.484 -5.566 1.00 86.19 203 VAL A C 1
ATOM 1666 O O . VAL A 1 203 ? -0.951 11.278 -6.752 1.00 86.19 203 VAL A O 1
ATOM 1669 N N . GLY A 1 204 ? -1.644 11.737 -4.663 1.00 83.25 204 GLY A N 1
ATOM 1670 C CA . GLY A 1 204 ? -3.073 11.722 -4.960 1.00 83.25 204 GLY A CA 1
ATOM 1671 C C . GLY A 1 204 ? -3.607 12.969 -5.672 1.00 83.25 204 GLY A C 1
ATOM 1672 O O . GLY A 1 204 ? -4.666 12.894 -6.284 1.00 83.25 204 GLY A O 1
ATOM 1673 N N . GLU A 1 205 ? -2.868 14.080 -5.650 1.00 84.31 205 GLU A N 1
ATOM 1674 C CA . GLU A 1 205 ? -3.167 15.332 -6.362 1.00 84.31 205 GLU A CA 1
ATOM 1675 C C . GLU A 1 205 ? -2.352 15.486 -7.656 1.00 84.31 205 GLU A C 1
ATOM 1677 O O . GLU A 1 205 ? -2.553 16.451 -8.394 1.00 84.31 205 GLU A O 1
ATOM 1682 N N . SER A 1 206 ? -1.416 14.568 -7.938 1.00 70.06 206 SER A N 1
ATOM 1683 C CA . SER A 1 206 ? -0.478 14.693 -9.059 1.00 70.06 206 SER A CA 1
ATOM 1684 C C . SER A 1 206 ? -1.223 14.809 -10.401 1.00 70.06 206 SER A C 1
ATOM 1686 O O . SER A 1 206 ? -1.879 13.844 -10.815 1.00 70.06 206 SER A O 1
ATOM 1688 N N . PRO A 1 207 ? -1.148 15.963 -11.099 1.00 54.88 207 PRO A N 1
ATOM 1689 C CA . PRO A 1 207 ? -1.854 16.154 -12.357 1.00 54.88 207 PRO A CA 1
ATOM 1690 C C . PRO A 1 207 ? -1.227 15.325 -13.485 1.00 54.88 207 PRO A C 1
ATOM 1692 O O . PRO A 1 207 ? -0.051 14.959 -13.461 1.00 54.88 207 PRO A O 1
ATOM 1695 N N . THR A 1 208 ? -2.020 15.091 -14.532 1.00 50.44 208 THR A N 1
ATOM 1696 C CA . THR A 1 208 ? -1.670 14.297 -15.725 1.00 50.44 208 THR A CA 1
ATOM 1697 C C . THR A 1 208 ? -0.424 14.803 -16.475 1.00 50.44 208 THR A C 1
ATOM 1699 O O . THR A 1 208 ? 0.168 14.073 -17.267 1.00 50.44 208 THR A O 1
ATOM 1702 N N . GLU A 1 209 ? 0.003 16.047 -16.235 1.00 44.12 209 GLU A N 1
ATOM 1703 C CA . GLU A 1 209 ? 1.062 16.732 -16.992 1.00 44.12 209 GLU A CA 1
ATOM 1704 C C . GLU A 1 209 ? 2.490 16.239 -16.704 1.00 44.12 209 GLU A C 1
ATOM 1706 O O . GLU A 1 209 ? 3.390 16.488 -17.505 1.00 44.12 209 GLU A O 1
ATOM 1711 N N . CYS A 1 210 ? 2.720 15.462 -15.640 1.00 47.62 210 CYS A N 1
ATOM 1712 C CA . CYS A 1 210 ? 4.022 14.813 -15.424 1.00 47.62 210 CYS A CA 1
ATOM 1713 C C . CYS A 1 210 ? 4.225 13.540 -16.276 1.00 47.62 210 CYS A C 1
ATOM 1715 O O . CYS A 1 210 ? 5.256 12.878 -16.156 1.00 47.62 210 CYS A O 1
ATOM 1717 N N . GLY A 1 211 ? 3.272 13.193 -17.152 1.00 45.09 211 GLY A N 1
ATOM 1718 C CA . GLY A 1 211 ? 3.279 11.980 -17.985 1.00 45.09 211 GLY A CA 1
ATOM 1719 C C . GLY A 1 211 ? 3.154 10.673 -17.195 1.00 45.09 211 GLY A C 1
ATOM 1720 O O . GLY A 1 211 ? 3.384 9.585 -17.719 1.00 45.09 211 GLY A O 1
ATOM 1721 N N . PHE A 1 212 ? 2.719 10.784 -15.940 1.00 43.62 212 PHE A N 1
ATOM 1722 C CA . PHE A 1 212 ? 1.966 9.737 -15.270 1.00 43.62 212 PHE A CA 1
ATOM 1723 C C . PHE A 1 212 ? 0.515 9.833 -15.761 1.00 43.62 212 PHE A C 1
ATOM 1725 O O . PHE A 1 212 ? -0.109 10.890 -15.665 1.00 43.62 212 PHE A O 1
ATOM 1732 N N . HIS A 1 213 ? -0.057 8.743 -16.281 1.00 48.91 213 HIS A N 1
ATOM 1733 C CA . HIS A 1 213 ? -1.519 8.644 -16.352 1.00 48.91 213 HIS A CA 1
ATOM 1734 C C . HIS A 1 213 ? -2.100 8.886 -14.963 1.00 48.91 213 HIS A C 1
ATOM 1736 O O . HIS A 1 213 ? -1.496 8.395 -14.015 1.00 48.91 213 HIS A O 1
ATOM 1742 N N . LEU A 1 214 ? -3.219 9.631 -14.875 1.00 55.91 214 LEU A N 1
ATOM 1743 C CA . LEU A 1 214 ? -3.899 10.068 -13.643 1.00 55.91 214 LEU A CA 1
ATOM 1744 C C . LEU A 1 214 ? -3.635 9.107 -12.478 1.00 55.91 214 LEU A C 1
ATOM 1746 O O . LEU A 1 214 ? -4.379 8.144 -12.291 1.00 55.91 214 LEU A O 1
ATOM 1750 N N . PHE A 1 215 ? -2.575 9.351 -11.696 1.00 60.03 215 PHE A N 1
ATOM 1751 C CA . PHE A 1 215 ? -2.314 8.504 -10.535 1.00 60.03 215 PHE A CA 1
ATOM 1752 C C . PHE A 1 215 ? -3.481 8.655 -9.556 1.00 60.03 215 PHE A C 1
ATOM 1754 O O . PHE A 1 215 ? -3.882 7.678 -8.932 1.00 60.03 215 PHE A O 1
ATOM 1761 N N . THR A 1 216 ? -4.108 9.837 -9.558 1.00 62.78 216 THR A N 1
ATOM 1762 C CA . THR A 1 216 ? -5.369 10.185 -8.894 1.00 62.78 216 THR A CA 1
ATOM 1763 C C . THR A 1 216 ? -6.498 9.176 -9.143 1.00 62.78 216 THR A C 1
ATOM 1765 O O . THR A 1 216 ? -7.269 8.893 -8.231 1.00 62.78 216 THR A O 1
ATOM 1768 N N . ASP A 1 217 ? -6.583 8.590 -10.343 1.00 69.88 217 ASP A N 1
ATOM 1769 C CA . ASP A 1 217 ? -7.621 7.614 -10.702 1.00 69.88 217 ASP A CA 1
ATOM 1770 C C . ASP A 1 217 ? -7.189 6.160 -10.537 1.00 69.88 217 ASP A C 1
ATOM 1772 O O . ASP A 1 217 ? -8.009 5.251 -10.677 1.00 69.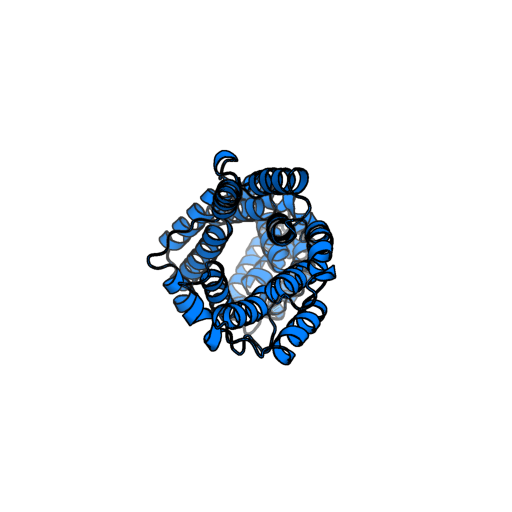88 217 ASP A O 1
ATOM 1776 N N . THR A 1 218 ? -5.929 5.917 -10.187 1.00 81.25 218 THR A N 1
ATOM 1777 C CA . THR A 1 218 ? -5.471 4.569 -9.856 1.00 81.25 218 THR A CA 1
ATOM 1778 C C . THR A 1 218 ? -5.909 4.171 -8.453 1.00 81.25 218 THR A C 1
ATOM 1780 O O . THR A 1 218 ? -6.115 5.006 -7.569 1.00 81.25 218 THR A O 1
ATOM 1783 N N . VAL A 1 219 ? -5.968 2.860 -8.220 1.00 82.94 219 VAL A N 1
ATOM 1784 C CA . VAL A 1 219 ? -6.207 2.299 -6.888 1.00 82.94 219 VAL A CA 1
ATOM 1785 C C . VAL A 1 219 ? -5.193 2.838 -5.870 1.00 82.94 219 VAL A C 1
ATOM 1787 O O . VAL A 1 219 ? -5.581 3.302 -4.801 1.00 82.94 219 VAL A O 1
ATOM 1790 N N . ALA A 1 220 ? -3.907 2.866 -6.229 1.00 83.38 220 ALA A N 1
ATOM 1791 C CA . ALA A 1 220 ? -2.843 3.340 -5.348 1.00 83.38 220 ALA A CA 1
ATOM 1792 C C . ALA A 1 220 ? -2.952 4.842 -5.025 1.00 83.38 220 ALA A C 1
ATOM 1794 O O . ALA A 1 220 ? -2.697 5.244 -3.891 1.00 83.38 220 ALA A O 1
ATOM 1795 N N . GLY A 1 221 ? -3.360 5.682 -5.981 1.00 85.81 221 GLY A N 1
ATOM 1796 C CA . GLY A 1 221 ? -3.583 7.109 -5.720 1.00 85.81 221 GLY A CA 1
ATOM 1797 C C . GLY A 1 221 ? -4.784 7.362 -4.822 1.00 85.81 221 GLY A C 1
ATOM 1798 O O . GLY A 1 221 ? -4.700 8.172 -3.902 1.00 85.81 221 GLY A O 1
ATOM 1799 N N . ARG A 1 222 ? -5.869 6.602 -5.003 1.00 90.62 222 ARG A N 1
ATOM 1800 C CA . ARG A 1 222 ? -7.036 6.652 -4.110 1.00 90.62 222 ARG A CA 1
ATOM 1801 C C . ARG A 1 222 ? -6.686 6.178 -2.695 1.00 90.62 222 ARG A C 1
ATOM 1803 O O . ARG A 1 222 ? -7.090 6.823 -1.733 1.00 90.62 222 ARG A O 1
ATOM 1810 N N . GLN A 1 223 ? -5.862 5.136 -2.545 1.00 91.12 223 GLN A N 1
ATOM 1811 C CA . GLN A 1 223 ? -5.310 4.738 -1.238 1.00 91.12 223 GLN A CA 1
ATOM 1812 C C . GLN A 1 223 ? -4.437 5.834 -0.612 1.00 91.12 223 GLN A C 1
ATOM 1814 O O . GLN A 1 223 ? -4.491 6.04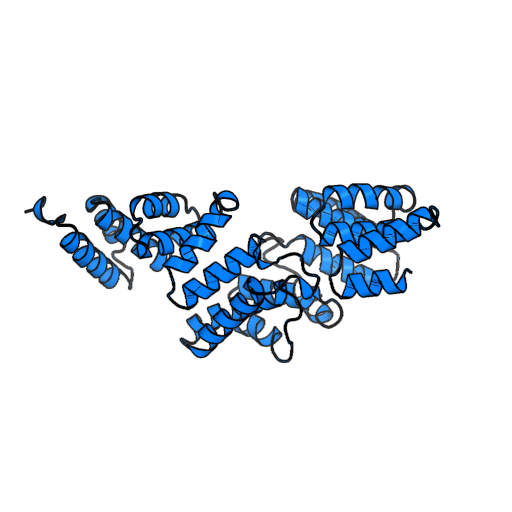2 0.603 1.00 91.12 223 GLN A O 1
ATOM 1819 N N . ALA A 1 224 ? -3.650 6.550 -1.422 1.00 92.06 224 ALA A N 1
ATOM 1820 C CA . ALA A 1 224 ? -2.848 7.681 -0.963 1.00 92.06 224 ALA A CA 1
ATOM 1821 C C . ALA A 1 224 ? -3.743 8.796 -0.407 1.00 92.06 224 ALA A C 1
ATOM 1823 O O . ALA A 1 224 ? -3.536 9.235 0.722 1.00 92.06 224 ALA A O 1
ATOM 1824 N N . MET A 1 225 ? -4.781 9.194 -1.148 1.00 94.00 225 MET A N 1
ATOM 1825 C CA . MET A 1 225 ? -5.737 10.212 -0.699 1.00 94.00 225 MET A CA 1
ATOM 1826 C C . MET A 1 225 ? -6.490 9.783 0.559 1.00 94.00 225 MET A C 1
ATOM 1828 O O . MET A 1 225 ? -6.551 10.550 1.519 1.00 94.00 225 MET A O 1
ATOM 1832 N N . ALA A 1 226 ? -6.980 8.540 0.605 1.00 95.12 226 ALA A N 1
ATOM 1833 C CA . ALA A 1 226 ? -7.591 7.978 1.807 1.00 95.12 226 ALA A CA 1
ATOM 1834 C C . ALA A 1 226 ? -6.648 8.085 3.015 1.00 95.12 226 ALA A C 1
ATOM 1836 O O . ALA A 1 226 ? -7.044 8.566 4.073 1.00 95.12 226 ALA A O 1
ATOM 1837 N N . SER A 1 227 ? -5.379 7.706 2.840 1.00 94.69 227 SER A N 1
ATOM 1838 C CA . SER A 1 227 ? -4.359 7.790 3.889 1.00 94.69 227 SER A CA 1
ATOM 1839 C C . SER A 1 227 ? -4.090 9.238 4.308 1.00 94.69 227 SER A C 1
ATOM 1841 O O . SER A 1 227 ? -4.010 9.523 5.499 1.00 94.69 227 SER A O 1
ATOM 1843 N N . ALA A 1 228 ? -3.989 10.175 3.363 1.00 96.00 228 ALA A N 1
ATOM 1844 C CA . ALA A 1 228 ? -3.779 11.590 3.654 1.00 96.00 228 ALA A CA 1
ATOM 1845 C C . ALA A 1 228 ? -4.914 12.183 4.501 1.00 96.00 228 ALA A C 1
ATOM 1847 O O . ALA A 1 228 ? -4.650 12.800 5.537 1.00 96.00 228 ALA A O 1
ATOM 1848 N N . HIS A 1 229 ? -6.163 11.961 4.089 1.00 96.38 229 HIS A N 1
ATOM 1849 C CA . HIS A 1 229 ? -7.346 12.437 4.803 1.00 96.38 229 HIS A CA 1
ATOM 1850 C C . HIS A 1 229 ? -7.486 11.764 6.171 1.00 96.38 229 HIS A C 1
ATOM 1852 O O . HIS A 1 229 ? -7.675 12.445 7.180 1.00 96.38 229 HIS A O 1
ATOM 1858 N N . PHE A 1 230 ? -7.237 10.454 6.253 1.00 94.69 230 PHE A N 1
ATOM 1859 C CA . PHE A 1 230 ? -7.209 9.738 7.527 1.00 94.69 230 PHE A CA 1
ATOM 1860 C C . PHE A 1 230 ? -6.168 10.331 8.487 1.00 94.69 230 PHE A C 1
ATOM 1862 O O . PHE A 1 230 ? -6.442 10.568 9.666 1.00 94.69 230 PHE A O 1
ATOM 1869 N N . LEU A 1 231 ? -4.965 10.645 7.992 1.00 93.69 231 LEU A N 1
ATOM 1870 C CA . LEU A 1 231 ? -3.928 11.271 8.811 1.00 93.69 231 LEU A CA 1
ATOM 1871 C C . LEU A 1 231 ? -4.295 12.688 9.268 1.00 93.69 231 LEU A C 1
ATOM 1873 O O . LEU A 1 231 ? -3.883 13.087 10.363 1.00 93.69 231 LEU A O 1
ATOM 1877 N N . SER A 1 232 ? -5.094 13.402 8.480 1.00 94.00 232 SER A N 1
ATOM 1878 C CA . SER A 1 232 ? -5.633 14.730 8.791 1.00 94.00 232 SER A CA 1
ATOM 1879 C C . SER A 1 232 ? -6.907 14.704 9.644 1.00 94.00 232 SER A C 1
ATOM 1881 O O . SER A 1 232 ? -7.435 15.769 9.946 1.00 94.00 232 SER A O 1
ATOM 1883 N N . ASN A 1 233 ? -7.377 13.521 10.066 1.00 92.94 233 ASN A N 1
ATOM 1884 C CA . ASN A 1 233 ? -8.635 13.332 10.802 1.00 92.94 233 ASN A CA 1
ATOM 1885 C C . ASN A 1 233 ? -9.888 13.787 10.020 1.00 92.94 233 ASN A C 1
ATOM 1887 O O . ASN A 1 233 ? -10.889 14.185 10.607 1.00 92.94 233 ASN A O 1
ATOM 1891 N N . GLN A 1 234 ? -9.800 13.720 8.694 1.00 95.56 234 GLN A N 1
ATOM 1892 C CA . GLN A 1 234 ? -10.845 13.978 7.703 1.00 95.56 234 GLN A CA 1
ATOM 1893 C C . GLN A 1 234 ? -11.431 12.627 7.275 1.00 95.56 234 GLN A C 1
ATOM 1895 O O . GLN A 1 234 ? -11.036 12.032 6.272 1.00 95.56 234 GLN A O 1
ATOM 1900 N N . LEU A 1 235 ? -12.218 12.019 8.164 1.00 95.00 235 LEU A N 1
ATOM 1901 C CA . LEU A 1 235 ? -12.606 10.609 8.035 1.00 95.00 235 LEU A CA 1
ATOM 1902 C C . LEU A 1 235 ? -13.750 10.417 7.038 1.00 95.00 235 LEU A C 1
ATOM 1904 O O . LEU A 1 235 ? -13.852 9.351 6.435 1.00 95.00 235 LEU A O 1
ATOM 1908 N N . ASP A 1 236 ? -14.565 11.441 6.829 1.00 96.56 236 ASP A N 1
ATOM 1909 C CA . ASP A 1 236 ? -15.592 11.515 5.797 1.00 96.56 236 ASP A CA 1
ATOM 1910 C C . ASP A 1 236 ? -14.981 11.558 4.395 1.00 96.56 236 ASP A C 1
ATOM 1912 O O . ASP A 1 236 ? -15.361 10.758 3.536 1.00 96.56 236 ASP A O 1
ATOM 1916 N N . GLU A 1 237 ? -13.947 12.372 4.165 1.00 96.50 237 GLU A N 1
ATOM 1917 C CA . GLU A 1 237 ? -13.234 12.362 2.887 1.00 96.50 237 GLU A CA 1
ATOM 1918 C C . GLU A 1 237 ? -12.461 11.056 2.681 1.00 96.50 237 GLU A C 1
ATOM 1920 O O . GLU A 1 237 ? -12.473 10.497 1.582 1.00 96.50 237 GLU A O 1
ATOM 1925 N N . ALA A 1 238 ? -11.833 10.517 3.733 1.00 96.88 238 ALA A N 1
ATOM 1926 C CA . ALA A 1 238 ? -11.153 9.225 3.652 1.00 96.88 238 ALA A CA 1
ATOM 1927 C C . ALA A 1 238 ? -12.113 8.098 3.232 1.00 96.88 238 ALA A C 1
ATOM 1929 O O . ALA A 1 238 ? -11.736 7.244 2.423 1.00 96.88 238 ALA A O 1
ATOM 1930 N N . LEU A 1 239 ? -13.355 8.117 3.734 1.00 97.62 239 LEU A N 1
ATOM 1931 C CA . LEU A 1 239 ? -14.365 7.117 3.405 1.00 97.62 239 LEU A CA 1
ATOM 1932 C C . LEU A 1 239 ? -14.691 7.109 1.912 1.00 97.62 239 LEU A C 1
ATOM 1934 O O . LEU A 1 239 ? -14.730 6.035 1.320 1.00 97.62 239 LEU A O 1
ATOM 1938 N N . ILE A 1 240 ? -14.860 8.284 1.295 1.00 96.62 240 ILE A N 1
ATOM 1939 C CA . ILE A 1 240 ? -15.169 8.416 -0.139 1.00 96.62 240 ILE A CA 1
ATOM 1940 C C . ILE A 1 240 ? -14.124 7.681 -0.989 1.00 96.62 240 ILE A C 1
ATOM 1942 O O . ILE A 1 240 ? -14.468 6.927 -1.905 1.00 96.62 240 ILE A O 1
ATOM 1946 N N . TYR A 1 241 ? -12.839 7.870 -0.676 1.00 95.50 241 TYR A N 1
ATOM 1947 C CA . TYR A 1 241 ? -11.761 7.212 -1.409 1.00 95.50 241 TYR A CA 1
ATOM 1948 C C . TYR A 1 241 ? -11.736 5.702 -1.170 1.00 95.50 241 TYR A C 1
ATOM 1950 O O . TYR A 1 241 ? -11.639 4.957 -2.145 1.00 95.50 241 TYR A O 1
ATOM 1958 N N . LEU A 1 242 ? -11.864 5.242 0.080 1.00 96.25 242 LEU A N 1
ATOM 1959 C CA . LEU A 1 242 ? -11.881 3.810 0.406 1.00 96.25 242 LEU A CA 1
ATOM 1960 C C . LEU A 1 242 ? -13.074 3.090 -0.239 1.00 96.25 242 LEU A C 1
ATOM 1962 O O . LEU A 1 242 ? -12.891 2.048 -0.868 1.00 96.25 242 LEU A O 1
ATOM 1966 N N . ASP A 1 243 ? -14.271 3.677 -0.176 1.00 96.56 243 ASP A N 1
ATOM 1967 C CA . ASP A 1 243 ? -15.474 3.128 -0.810 1.00 96.56 243 ASP A CA 1
ATOM 1968 C C . ASP A 1 243 ? -15.288 2.955 -2.325 1.00 96.56 243 ASP A C 1
ATOM 1970 O O . ASP A 1 243 ? -15.756 1.971 -2.899 1.00 96.56 243 ASP A O 1
ATOM 1974 N N . SER A 1 244 ? -14.556 3.867 -2.975 1.00 95.19 244 SER A N 1
ATOM 1975 C CA . SER A 1 244 ? -14.318 3.811 -4.422 1.00 95.19 244 SER A CA 1
ATOM 1976 C C . SER A 1 244 ? -13.388 2.678 -4.877 1.00 95.19 244 SER A C 1
ATOM 1978 O O . SER A 1 244 ? -13.359 2.362 -6.066 1.00 95.19 244 SER A O 1
ATOM 1980 N N . ILE A 1 245 ? -12.637 2.060 -3.957 1.00 92.94 245 ILE A N 1
ATOM 1981 C CA . ILE A 1 245 ? -11.655 1.008 -4.268 1.00 92.94 245 ILE A CA 1
ATOM 1982 C C . ILE A 1 245 ? -11.896 -0.313 -3.529 1.00 92.94 245 ILE A C 1
ATOM 1984 O O . ILE A 1 245 ? -11.167 -1.270 -3.772 1.00 92.94 245 ILE A O 1
ATOM 1988 N N . LYS A 1 246 ? -12.911 -0.408 -2.662 1.00 94.31 246 LYS A N 1
ATOM 1989 C CA . LYS A 1 246 ? -13.133 -1.591 -1.809 1.00 94.31 246 LYS A CA 1
ATOM 1990 C C . LYS A 1 246 ? -13.279 -2.914 -2.566 1.00 94.31 246 LYS A C 1
ATOM 1992 O O . LYS A 1 246 ? -12.832 -3.941 -2.074 1.00 94.31 246 LYS A O 1
ATOM 1997 N N . ALA A 1 247 ? -13.833 -2.883 -3.780 1.00 92.19 247 ALA A N 1
ATOM 1998 C CA . ALA A 1 247 ? -14.001 -4.075 -4.616 1.00 92.19 247 ALA A CA 1
ATOM 1999 C C . ALA A 1 247 ? -12.664 -4.721 -5.040 1.00 92.19 247 ALA A C 1
ATOM 2001 O O . ALA A 1 247 ? -12.640 -5.892 -5.399 1.00 92.19 247 ALA A O 1
ATOM 2002 N N . TYR A 1 248 ? -11.548 -3.983 -4.992 1.00 86.69 248 TYR A N 1
ATOM 2003 C CA . TYR A 1 248 ? -10.212 -4.517 -5.293 1.00 86.69 248 TYR A CA 1
ATOM 2004 C C . TYR A 1 248 ? -9.529 -5.165 -4.076 1.00 86.69 248 TYR A C 1
ATOM 2006 O O . TYR A 1 248 ? -8.449 -5.730 -4.224 1.00 86.69 248 TYR A O 1
ATOM 2014 N N . PHE A 1 249 ? -10.130 -5.067 -2.884 1.00 89.50 249 PHE A N 1
ATOM 2015 C CA . PHE A 1 249 ? -9.510 -5.417 -1.602 1.00 89.50 249 PHE A CA 1
ATOM 2016 C C . PHE A 1 249 ? -10.424 -6.254 -0.699 1.00 89.50 249 PHE A C 1
ATOM 2018 O O . PHE A 1 249 ? -10.279 -6.215 0.519 1.00 89.50 249 PHE A O 1
ATOM 2025 N N . GLU A 1 250 ? -11.372 -7.004 -1.269 1.00 88.69 250 GLU A N 1
ATOM 2026 C CA . GLU A 1 250 ? -12.346 -7.775 -0.479 1.00 88.69 250 GLU A CA 1
ATOM 2027 C C . GLU A 1 250 ? -11.675 -8.707 0.546 1.00 88.69 250 GLU A C 1
ATOM 2029 O O . GLU A 1 250 ? -12.122 -8.768 1.693 1.00 88.69 250 GLU A O 1
ATOM 2034 N N . ASP A 1 251 ? -10.559 -9.333 0.159 1.00 88.81 251 ASP A N 1
ATOM 2035 C CA . ASP A 1 251 ? -9.778 -10.268 0.981 1.00 88.81 251 ASP A CA 1
ATOM 2036 C C . ASP A 1 251 ? -8.530 -9.634 1.640 1.00 88.81 251 ASP A C 1
ATOM 2038 O O . ASP A 1 251 ? -7.701 -10.344 2.212 1.00 88.81 251 ASP A O 1
ATOM 2042 N N . ASP A 1 252 ? -8.341 -8.311 1.555 1.00 90.06 252 ASP A N 1
ATOM 2043 C CA . ASP A 1 252 ? -7.177 -7.643 2.155 1.00 90.06 252 ASP A CA 1
ATOM 2044 C C . ASP A 1 252 ? -7.476 -7.208 3.597 1.00 90.06 252 ASP A C 1
ATOM 2046 O O . ASP A 1 252 ? -8.215 -6.256 3.862 1.00 90.06 252 ASP A O 1
ATOM 2050 N N . ASP A 1 253 ? -6.866 -7.906 4.553 1.00 92.94 253 ASP A N 1
ATOM 2051 C CA . ASP A 1 253 ? -7.077 -7.687 5.985 1.00 92.94 253 ASP A CA 1
ATOM 2052 C C . ASP A 1 253 ? -6.664 -6.283 6.464 1.00 92.94 253 ASP A C 1
ATOM 2054 O O . ASP A 1 253 ? -7.313 -5.709 7.344 1.00 92.94 253 ASP A O 1
ATOM 2058 N N . VAL A 1 254 ? -5.606 -5.697 5.891 1.00 91.69 254 VAL A N 1
ATOM 2059 C CA . VAL A 1 254 ? -5.125 -4.357 6.271 1.00 91.69 254 VAL A CA 1
ATOM 2060 C C . VAL A 1 254 ? -6.079 -3.290 5.745 1.00 91.69 254 VAL A C 1
ATOM 2062 O O . VAL A 1 254 ? -6.410 -2.340 6.462 1.00 91.69 254 VAL A O 1
ATOM 2065 N N . PHE A 1 255 ? -6.546 -3.448 4.507 1.00 94.38 255 PHE A N 1
ATOM 2066 C CA . PHE A 1 255 ? -7.559 -2.585 3.919 1.00 94.38 255 PHE A CA 1
ATOM 2067 C C . PHE A 1 255 ? -8.861 -2.660 4.712 1.00 94.38 255 PHE A C 1
ATOM 2069 O O . PHE A 1 255 ? -9.356 -1.623 5.150 1.00 94.38 255 PHE A O 1
ATOM 2076 N N . ASN A 1 256 ? -9.373 -3.868 4.964 1.00 96.19 256 ASN A N 1
ATOM 2077 C CA . ASN A 1 256 ? -10.600 -4.090 5.726 1.00 96.19 256 ASN A CA 1
ATOM 2078 C C . ASN A 1 256 ? -10.500 -3.499 7.139 1.00 96.19 256 ASN A C 1
ATOM 2080 O O . ASN A 1 256 ? -11.442 -2.872 7.623 1.00 96.19 256 ASN A O 1
ATOM 2084 N N . TYR A 1 257 ? -9.337 -3.602 7.786 1.00 95.38 257 TYR A N 1
ATOM 2085 C CA . TYR A 1 257 ? -9.100 -2.972 9.084 1.00 95.38 257 TYR A CA 1
ATOM 2086 C C . TYR A 1 257 ? -9.202 -1.442 9.028 1.00 95.38 257 TYR A C 1
ATOM 2088 O O . TYR A 1 257 ? -9.868 -0.828 9.867 1.00 95.38 257 TYR A O 1
ATOM 2096 N N . ASN A 1 258 ? -8.555 -0.808 8.051 1.00 94.19 258 ASN A N 1
ATOM 2097 C CA . ASN A 1 258 ? -8.614 0.645 7.888 1.00 94.19 258 ASN A CA 1
ATOM 2098 C C . ASN A 1 258 ? -10.024 1.105 7.495 1.00 94.19 258 ASN A C 1
ATOM 2100 O O . ASN A 1 258 ? -10.539 2.063 8.065 1.00 94.19 258 ASN A O 1
ATOM 2104 N N . PHE A 1 259 ? -10.679 0.377 6.592 1.00 97.25 259 PHE A N 1
ATOM 2105 C CA . PHE A 1 259 ? -12.030 0.671 6.133 1.00 97.25 259 PHE A CA 1
ATOM 2106 C C . PHE A 1 259 ? -13.061 0.538 7.256 1.00 97.25 259 PHE A C 1
ATOM 2108 O O . PHE A 1 259 ? -13.845 1.458 7.464 1.00 97.25 259 PHE A O 1
ATOM 2115 N N . GLY A 1 260 ? -13.005 -0.531 8.057 1.00 96.81 260 GLY A N 1
ATOM 2116 C CA . GLY A 1 260 ? -13.884 -0.721 9.214 1.00 96.81 260 GLY A CA 1
ATOM 2117 C C . GLY A 1 260 ? -13.768 0.397 10.256 1.00 96.81 260 GLY A C 1
ATOM 2118 O O . GLY A 1 260 ? -14.777 0.878 10.767 1.00 96.81 260 GLY A O 1
ATOM 2119 N N . GLN A 1 261 ? -12.549 0.872 10.528 1.00 94.94 261 GLN A N 1
ATOM 2120 C CA . GLN A 1 261 ? -12.323 2.029 11.406 1.00 94.94 261 GLN A CA 1
ATOM 2121 C C . GLN A 1 261 ? -12.943 3.310 10.845 1.00 94.94 261 GLN A C 1
ATOM 2123 O O . GLN A 1 261 ? -13.600 4.056 11.571 1.00 94.94 261 GLN A O 1
ATOM 2128 N N . THR A 1 262 ? -12.751 3.563 9.550 1.00 96.44 262 THR A N 1
ATOM 2129 C CA . THR A 1 262 ? -13.329 4.728 8.879 1.00 96.44 262 THR A CA 1
ATOM 2130 C C . THR A 1 262 ? -14.858 4.659 8.841 1.00 96.44 262 THR A C 1
ATOM 2132 O O . THR A 1 262 ? -15.506 5.680 9.052 1.00 96.44 262 THR A O 1
ATOM 2135 N N . LEU A 1 263 ? -15.448 3.476 8.645 1.00 97.81 263 LEU A N 1
ATOM 2136 C CA . LEU A 1 263 ? -16.898 3.264 8.697 1.00 97.81 263 LEU A CA 1
ATOM 2137 C C . LEU A 1 263 ? -17.472 3.579 10.085 1.00 97.81 263 LEU A C 1
ATOM 2139 O O . LEU A 1 263 ? -18.474 4.286 10.176 1.00 97.81 263 LEU A O 1
ATOM 2143 N N . LEU A 1 264 ? -16.821 3.126 11.165 1.00 94.69 264 LEU A N 1
ATOM 2144 C CA . LEU A 1 264 ? -17.243 3.464 12.533 1.00 94.69 264 LEU A CA 1
ATOM 2145 C C . LEU A 1 264 ? -17.200 4.964 12.799 1.00 94.69 264 LEU A C 1
ATOM 2147 O O . LEU A 1 264 ? -18.099 5.492 13.442 1.00 94.69 264 LEU A O 1
ATOM 2151 N N . ALA A 1 265 ? -16.174 5.648 12.298 1.00 92.62 265 ALA A N 1
ATOM 2152 C CA . ALA A 1 265 ? -16.049 7.091 12.456 1.00 92.62 265 ALA A CA 1
ATOM 2153 C C . ALA A 1 265 ? -17.075 7.904 11.646 1.00 92.62 265 ALA A C 1
ATOM 2155 O O . ALA A 1 265 ? -17.221 9.096 11.889 1.00 92.62 265 ALA A O 1
ATOM 2156 N N . ASN A 1 266 ? -17.762 7.267 10.696 1.00 95.38 266 ASN A N 1
ATOM 2157 C CA . ASN A 1 266 ? -18.789 7.862 9.841 1.00 95.38 266 ASN A CA 1
ATOM 2158 C C . ASN A 1 266 ? -20.189 7.298 10.140 1.00 95.38 266 ASN A C 1
ATOM 2160 O O . ASN A 1 266 ? -21.036 7.248 9.249 1.00 95.38 266 ASN A O 1
ATOM 2164 N N . ASP A 1 267 ? -20.421 6.816 11.365 1.00 93.56 267 ASP A N 1
ATOM 2165 C CA . ASP A 1 267 ? -21.720 6.307 11.820 1.00 93.56 267 ASP A CA 1
ATOM 2166 C C . ASP A 1 267 ? -22.300 5.171 10.947 1.00 93.56 267 ASP A C 1
ATOM 2168 O O . ASP A 1 267 ? -23.516 5.015 10.819 1.00 93.56 267 ASP A O 1
ATOM 2172 N N . LYS A 1 268 ? -21.432 4.321 10.375 1.00 96.56 268 LYS A N 1
ATOM 2173 C CA . LYS A 1 268 ? -21.805 3.105 9.620 1.00 96.56 268 LYS A CA 1
ATOM 2174 C C . LYS A 1 268 ? -21.418 1.812 10.366 1.00 96.56 268 LYS A C 1
ATOM 2176 O O . LYS A 1 268 ? -20.607 1.025 9.870 1.00 96.56 268 LYS A O 1
ATOM 2181 N N . PRO A 1 269 ? -21.975 1.545 11.561 1.00 95.12 269 PRO A N 1
ATOM 2182 C CA . PRO A 1 269 ? -21.510 0.474 12.446 1.00 95.12 269 PRO A CA 1
ATOM 2183 C C . PRO A 1 269 ? -21.853 -0.939 11.951 1.00 95.12 269 PRO A C 1
ATOM 2185 O O . PRO A 1 269 ? -21.115 -1.880 12.240 1.00 95.12 269 PRO A O 1
ATOM 2188 N N . VAL A 1 270 ? -22.939 -1.106 11.189 1.00 97.06 270 VAL A N 1
ATOM 2189 C CA . VAL A 1 270 ? -23.339 -2.410 10.629 1.00 97.06 270 VAL A CA 1
ATOM 2190 C C . VAL A 1 270 ? -22.328 -2.867 9.578 1.00 97.06 270 VAL A C 1
ATOM 2192 O O . VAL A 1 270 ? -21.753 -3.944 9.708 1.00 97.06 270 VAL A O 1
ATOM 2195 N N . GLU A 1 271 ? -22.037 -2.010 8.594 1.00 97.19 271 GLU A N 1
ATOM 2196 C CA . GLU A 1 271 ? -21.017 -2.280 7.571 1.00 97.19 271 GLU A CA 1
ATOM 2197 C C . GLU A 1 271 ? -19.631 -2.462 8.205 1.00 97.19 271 GLU A C 1
ATOM 2199 O O . GLU A 1 271 ? -18.875 -3.351 7.811 1.00 97.19 271 GLU A O 1
ATOM 2204 N N . ALA A 1 272 ? -19.301 -1.657 9.222 1.00 97.38 272 ALA A N 1
ATOM 2205 C CA . ALA A 1 272 ? -18.030 -1.783 9.922 1.00 97.38 272 ALA A CA 1
ATOM 2206 C C . ALA A 1 272 ? -17.864 -3.146 10.604 1.00 97.38 272 ALA A C 1
ATOM 2208 O O . ALA A 1 272 ? -16.797 -3.747 10.499 1.00 97.38 272 ALA A O 1
ATOM 2209 N N . GLU A 1 273 ? -18.897 -3.643 11.293 1.00 97.12 273 GLU A N 1
ATOM 2210 C CA . GLU A 1 273 ? -18.866 -4.965 11.924 1.00 97.12 273 GLU A CA 1
ATOM 2211 C C . GLU A 1 273 ? -18.611 -6.061 10.884 1.00 97.12 273 GLU A C 1
ATOM 2213 O O . GLU A 1 273 ? -17.722 -6.892 11.076 1.00 97.12 273 GLU A O 1
ATOM 2218 N N . GLU A 1 274 ? -19.346 -6.042 9.768 1.00 96.81 274 GLU A N 1
ATOM 2219 C CA . GLU A 1 274 ? -19.199 -7.033 8.700 1.00 96.81 274 GLU A CA 1
ATOM 2220 C C . GLU A 1 274 ? -17.782 -7.059 8.128 1.00 96.81 274 GLU A C 1
ATOM 2222 O O . GLU A 1 274 ? -17.209 -8.133 7.951 1.00 96.81 274 GLU A O 1
ATOM 2227 N N . VAL A 1 275 ? -17.204 -5.887 7.859 1.00 96.81 275 VAL A N 1
ATOM 2228 C CA . VAL A 1 275 ? -15.848 -5.762 7.314 1.00 96.81 275 VAL A CA 1
ATOM 2229 C C . VAL A 1 275 ? -14.801 -6.195 8.343 1.00 96.81 275 VAL A C 1
ATOM 2231 O O . VAL A 1 275 ? -13.896 -6.962 8.016 1.00 96.81 275 VAL A O 1
ATOM 2234 N N . LEU A 1 276 ? -14.926 -5.768 9.604 1.00 96.31 276 LEU A N 1
ATOM 2235 C CA . LEU A 1 276 ? -13.973 -6.123 10.663 1.00 96.31 276 LEU A CA 1
ATOM 2236 C C . LEU A 1 276 ? -13.979 -7.622 10.993 1.00 96.31 276 LEU A C 1
ATOM 2238 O O . LEU A 1 276 ? -12.963 -8.158 11.443 1.00 96.31 276 LEU A O 1
ATOM 2242 N N . LEU A 1 277 ? -15.108 -8.305 10.791 1.00 95.69 277 LEU A N 1
ATOM 2243 C CA . LEU A 1 277 ? -15.233 -9.749 10.994 1.00 95.69 277 LEU A CA 1
ATOM 2244 C C . LEU A 1 277 ? -14.604 -10.589 9.877 1.00 95.69 277 LEU A C 1
ATOM 2246 O O . LEU A 1 277 ? -14.336 -11.767 10.111 1.00 95.69 277 LEU A O 1
ATOM 2250 N N . ARG A 1 278 ? -14.344 -10.009 8.699 1.00 95.00 278 ARG A N 1
ATOM 2251 C CA . ARG A 1 278 ? -13.637 -10.698 7.602 1.00 95.00 278 ARG A CA 1
ATOM 2252 C C . ARG A 1 278 ? -12.139 -10.843 7.864 1.00 95.00 278 ARG A C 1
ATOM 2254 O O . ARG A 1 278 ? -11.514 -11.708 7.264 1.00 95.00 278 ARG A O 1
ATOM 2261 N N . ILE A 1 279 ? -11.587 -10.034 8.771 1.00 95.88 279 ILE A N 1
ATOM 2262 C CA . ILE A 1 279 ? -10.149 -9.994 9.046 1.00 95.88 279 ILE A CA 1
ATOM 2263 C C . ILE A 1 279 ? -9.666 -11.315 9.647 1.00 95.88 279 ILE A C 1
ATOM 2265 O O . ILE A 1 279 ? -10.161 -11.750 10.690 1.00 95.88 279 ILE A O 1
ATOM 2269 N N . SER A 1 280 ? -8.659 -11.917 9.013 1.00 94.81 280 SER A N 1
ATOM 2270 C CA . SER A 1 280 ? -8.101 -13.221 9.399 1.00 94.81 280 SER A CA 1
ATOM 2271 C C . SER A 1 280 ? -6.683 -13.157 9.994 1.00 94.81 280 SER A C 1
ATOM 2273 O O . SER A 1 280 ? -6.264 -14.068 10.725 1.00 94.81 280 SER A O 1
ATOM 2275 N N . ASP A 1 281 ? -5.953 -12.071 9.724 1.00 91.69 281 ASP A N 1
ATOM 2276 C CA . ASP A 1 281 ? -4.581 -11.828 10.158 1.00 91.69 281 ASP A CA 1
ATOM 2277 C C . ASP A 1 281 ? -4.478 -11.841 11.688 1.00 91.69 281 ASP A C 1
ATOM 2279 O O . ASP A 1 281 ? -5.043 -11.013 12.407 1.00 91.69 281 ASP A O 1
ATOM 2283 N N . GLN A 1 282 ? -3.695 -12.787 12.204 1.00 90.94 282 GLN A N 1
ATOM 2284 C CA . GLN A 1 282 ? -3.563 -13.018 13.640 1.00 90.94 282 GLN A CA 1
ATOM 2285 C C . GLN A 1 282 ? -2.852 -11.882 14.385 1.00 90.94 282 GLN A C 1
ATOM 2287 O O . GLN A 1 282 ? -3.074 -11.718 15.586 1.00 90.94 282 GLN A O 1
ATOM 2292 N N . ASN A 1 283 ? -1.987 -11.118 13.720 1.00 88.62 283 ASN A N 1
ATOM 2293 C CA . ASN A 1 283 ? -1.296 -9.982 14.322 1.00 88.62 283 ASN A CA 1
ATOM 2294 C C . ASN A 1 283 ? -2.252 -8.794 14.454 1.00 88.62 283 ASN A C 1
ATOM 2296 O O . ASN A 1 283 ? -2.345 -8.210 15.536 1.00 88.62 283 ASN A O 1
ATOM 2300 N N . LEU A 1 284 ? -3.031 -8.498 13.407 1.00 88.44 284 LEU A N 1
ATOM 2301 C CA . LEU A 1 284 ? -4.095 -7.492 13.457 1.00 88.44 284 LEU A CA 1
ATOM 2302 C C . LEU A 1 284 ? -5.169 -7.880 14.468 1.00 88.44 284 LEU A C 1
ATOM 2304 O O . LEU A 1 284 ? -5.518 -7.074 15.326 1.00 88.44 284 LEU A O 1
ATOM 2308 N N . MET A 1 285 ? -5.617 -9.137 14.458 1.00 88.56 285 MET A N 1
ATOM 2309 C CA . MET A 1 285 ? -6.607 -9.627 15.414 1.00 88.56 285 MET A CA 1
ATOM 2310 C C . MET A 1 285 ? -6.132 -9.552 16.863 1.00 88.56 285 MET A C 1
ATOM 2312 O O . MET A 1 285 ? -6.961 -9.509 17.764 1.00 88.56 285 MET A O 1
ATOM 2316 N N . LYS A 1 286 ? -4.819 -9.546 17.118 1.00 86.31 286 LYS A N 1
ATOM 2317 C CA . LYS A 1 286 ? -4.242 -9.346 18.453 1.00 86.31 286 LYS A CA 1
ATOM 2318 C C . LYS A 1 286 ? -3.983 -7.879 18.772 1.00 86.31 286 LYS A C 1
ATOM 2320 O O . LYS A 1 286 ? -3.665 -7.608 19.927 1.00 86.31 286 LYS A O 1
ATOM 2325 N N . SER A 1 287 ? -4.092 -6.959 17.820 1.00 86.06 287 SER A N 1
ATOM 2326 C CA . SER A 1 287 ? -3.929 -5.528 18.065 1.00 86.06 287 SER A CA 1
ATOM 2327 C C . SER A 1 287 ? -5.056 -5.010 18.948 1.00 86.06 287 SER A C 1
ATOM 2329 O O . SER A 1 287 ? -6.234 -5.309 18.735 1.00 86.06 287 SER A O 1
ATOM 2331 N N . SER A 1 288 ? -4.698 -4.196 19.935 1.00 84.00 288 SER A N 1
ATOM 2332 C CA . SER A 1 288 ? -5.676 -3.574 20.822 1.00 84.00 288 SER A CA 1
ATOM 2333 C C . SER A 1 288 ? -6.588 -2.622 20.056 1.00 84.00 288 SER A C 1
ATOM 2335 O O . SER A 1 288 ? -7.790 -2.625 20.284 1.00 84.00 288 SER A O 1
ATOM 2337 N N . SER A 1 289 ? -6.059 -1.908 19.059 1.00 86.88 289 SER A N 1
ATOM 2338 C CA . SER A 1 289 ? -6.860 -1.018 18.215 1.00 86.88 289 SER A CA 1
ATOM 2339 C C . SER A 1 289 ? -7.943 -1.769 17.431 1.00 86.88 289 SER A C 1
ATOM 2341 O O . SER A 1 289 ? -9.099 -1.354 17.442 1.00 86.88 289 SER A O 1
ATOM 2343 N N . TYR A 1 290 ? -7.629 -2.915 16.818 1.00 90.88 290 TYR A N 1
ATOM 2344 C CA . TYR A 1 290 ? -8.637 -3.739 16.132 1.00 90.88 290 TYR A CA 1
ATOM 2345 C C . TYR A 1 290 ? -9.764 -4.172 17.068 1.00 90.88 290 TYR A C 1
ATOM 2347 O O . TYR A 1 290 ? -10.944 -4.011 16.759 1.00 90.88 290 TYR A O 1
ATOM 2355 N N . LEU A 1 291 ? -9.402 -4.685 18.237 1.00 88.50 291 LEU A N 1
ATOM 2356 C CA . LEU A 1 291 ? -10.379 -5.208 19.178 1.00 88.50 291 LEU A CA 1
ATOM 2357 C C . LEU A 1 291 ? -11.240 -4.106 19.803 1.00 88.50 291 LEU A C 1
ATOM 2359 O O . LEU A 1 291 ? -12.438 -4.324 19.958 1.00 88.50 291 LEU A O 1
ATOM 2363 N N . LEU A 1 292 ? -10.684 -2.921 20.075 1.00 88.12 292 LEU A N 1
ATOM 2364 C CA . LEU A 1 292 ? -11.464 -1.755 20.503 1.00 88.12 292 LEU A CA 1
ATOM 2365 C C . LEU A 1 292 ? -12.484 -1.322 19.443 1.00 88.12 292 LEU A C 1
ATOM 2367 O O . LEU A 1 292 ? -13.635 -1.059 19.781 1.00 88.12 292 LEU A O 1
ATOM 2371 N N . ASN A 1 293 ? -12.095 -1.299 18.166 1.00 91.56 293 ASN A N 1
ATOM 2372 C CA . ASN A 1 293 ? -13.019 -0.985 17.075 1.00 91.56 293 ASN A CA 1
ATOM 2373 C C . ASN A 1 293 ? -14.129 -2.036 16.944 1.00 91.56 293 ASN A C 1
ATOM 2375 O O . ASN A 1 293 ? -15.295 -1.680 16.806 1.00 91.56 293 ASN A O 1
ATOM 2379 N N . LEU A 1 294 ? -13.802 -3.326 17.063 1.00 93.12 294 LEU A N 1
ATOM 2380 C CA . LEU A 1 294 ? -14.810 -4.387 17.024 1.00 93.12 294 LEU A CA 1
ATOM 2381 C C . LEU A 1 294 ? -15.768 -4.330 18.228 1.00 93.12 294 LEU A C 1
ATOM 2383 O O . LEU A 1 294 ? -16.968 -4.534 18.066 1.00 93.12 294 LEU A O 1
ATOM 2387 N N . ILE A 1 295 ? -15.260 -4.032 19.430 1.00 90.25 295 ILE A N 1
ATOM 2388 C CA . ILE A 1 295 ? -16.086 -3.822 20.632 1.00 90.25 295 ILE A CA 1
ATOM 2389 C C . ILE A 1 295 ? -17.042 -2.649 20.410 1.00 90.25 295 ILE A C 1
ATOM 2391 O O . ILE A 1 295 ? -18.241 -2.806 20.626 1.00 90.25 295 ILE A O 1
ATOM 2395 N N . ARG A 1 296 ? -16.536 -1.514 19.913 1.00 90.25 296 ARG A N 1
ATOM 2396 C CA . ARG A 1 296 ? -17.354 -0.344 19.577 1.00 90.25 296 ARG A CA 1
ATOM 2397 C C . ARG A 1 296 ? -18.443 -0.679 18.559 1.00 90.25 296 ARG A C 1
ATOM 2399 O O . ARG A 1 296 ? -19.599 -0.332 18.782 1.00 90.25 296 ARG A O 1
ATOM 2406 N N . ALA A 1 297 ? -18.102 -1.403 17.492 1.00 93.88 297 ALA A N 1
ATOM 2407 C CA . ALA A 1 297 ? -19.075 -1.859 16.500 1.00 93.88 297 ALA A CA 1
ATOM 2408 C C . ALA A 1 297 ? -20.201 -2.679 17.150 1.00 93.88 297 ALA A C 1
ATOM 2410 O O . ALA A 1 297 ? -21.376 -2.395 16.930 1.00 93.88 297 ALA A O 1
ATOM 2411 N N . TYR A 1 298 ? -19.859 -3.637 18.019 1.00 93.56 298 TYR A N 1
ATOM 2412 C CA . TYR A 1 298 ? -20.855 -4.425 18.745 1.00 93.56 298 TYR A CA 1
ATOM 2413 C C . TYR A 1 298 ? -21.717 -3.592 19.692 1.00 93.56 298 TYR A C 1
ATOM 2415 O O . TYR A 1 298 ? -22.928 -3.795 19.719 1.00 93.56 298 TYR A O 1
ATOM 2423 N N . CYS A 1 299 ? -21.133 -2.666 20.454 1.00 89.75 299 CYS A N 1
ATOM 2424 C CA . CYS A 1 299 ? -21.886 -1.795 21.355 1.00 89.75 299 CYS A CA 1
ATOM 2425 C C . CYS A 1 299 ? -22.922 -0.963 20.587 1.00 89.75 299 CYS A C 1
ATOM 2427 O O . CYS A 1 299 ? -24.096 -0.958 20.954 1.00 89.75 299 CYS A O 1
ATOM 2429 N N . ILE A 1 300 ? -22.507 -0.326 19.487 1.00 90.25 300 ILE A N 1
ATOM 2430 C CA . ILE A 1 300 ? -23.390 0.510 18.661 1.00 90.25 300 ILE A CA 1
ATOM 2431 C C . ILE A 1 300 ? -24.467 -0.336 17.967 1.00 90.25 300 ILE A C 1
ATOM 2433 O O . ILE A 1 300 ? -25.625 0.072 17.904 1.00 90.25 300 ILE A O 1
ATOM 2437 N N . ASN A 1 301 ? -24.128 -1.552 17.534 1.00 92.75 301 ASN A N 1
ATOM 2438 C CA . ASN A 1 301 ? -25.080 -2.501 16.948 1.00 92.75 301 ASN A CA 1
ATOM 2439 C C . ASN A 1 301 ? -25.939 -3.245 17.990 1.00 92.75 301 ASN A C 1
ATOM 2441 O O . ASN A 1 301 ? -26.579 -4.236 17.640 1.00 92.75 301 ASN A O 1
ATOM 2445 N N . GLN A 1 302 ? -25.958 -2.805 19.256 1.00 90.38 302 GLN A N 1
ATOM 2446 C CA . GLN A 1 302 ? -26.757 -3.393 20.344 1.00 90.38 302 GLN A CA 1
ATOM 2447 C C . GLN A 1 302 ? -26.428 -4.868 20.644 1.00 90.38 302 GLN A C 1
ATOM 2449 O O . GLN A 1 302 ? -27.255 -5.631 21.133 1.00 90.38 302 GLN A O 1
ATOM 2454 N N . LYS A 1 303 ? -25.186 -5.286 20.389 1.00 91.00 303 LYS A N 1
ATOM 2455 C CA . LYS A 1 303 ? -24.664 -6.639 20.640 1.00 91.00 303 LYS A CA 1
ATOM 2456 C C . LYS A 1 303 ? -23.767 -6.658 21.883 1.00 91.00 303 LYS A C 1
ATOM 2458 O O . LYS A 1 303 ? -22.624 -7.124 21.837 1.00 91.00 303 LYS A O 1
ATOM 2463 N N . GLY A 1 304 ? -24.286 -6.148 23.004 1.00 86.38 304 GLY A N 1
ATOM 2464 C CA . GLY A 1 304 ? -23.550 -5.990 24.268 1.00 86.38 304 GLY A CA 1
ATOM 2465 C C . GLY A 1 304 ? -22.905 -7.285 24.780 1.00 86.38 304 GLY A C 1
ATOM 2466 O O . GLY A 1 304 ? -21.746 -7.273 25.197 1.00 86.38 304 GLY A O 1
ATOM 2467 N N . ASP A 1 305 ? -23.590 -8.423 24.646 1.00 88.06 305 ASP A N 1
ATOM 2468 C CA . ASP A 1 305 ? -23.061 -9.739 25.032 1.00 88.06 305 ASP A CA 1
ATOM 2469 C C . ASP A 1 305 ? -21.785 -10.123 24.267 1.00 88.06 305 ASP A C 1
ATOM 2471 O O . ASP A 1 305 ? -20.832 -10.664 24.842 1.00 88.06 305 ASP A O 1
ATOM 2475 N N . LEU A 1 306 ? -21.732 -9.834 22.960 1.00 91.31 306 LEU A N 1
ATOM 2476 C CA . LEU A 1 306 ? -20.557 -10.119 22.132 1.00 91.31 306 LEU A CA 1
ATOM 2477 C C . LEU A 1 306 ? -19.391 -9.204 22.509 1.00 91.31 306 LEU A C 1
ATOM 2479 O O . LEU A 1 306 ? -18.251 -9.671 22.612 1.00 91.31 306 LEU A O 1
ATOM 2483 N N . ALA A 1 307 ? -19.683 -7.929 22.767 1.00 87.44 307 ALA A N 1
ATOM 2484 C CA . ALA A 1 307 ? -18.710 -6.954 23.240 1.00 87.44 307 ALA A CA 1
ATOM 2485 C C . ALA A 1 307 ? -18.112 -7.379 24.596 1.00 87.44 307 ALA A C 1
ATOM 2487 O O . ALA A 1 307 ? -16.890 -7.478 24.744 1.00 87.44 307 ALA A O 1
ATOM 2488 N N . TRP A 1 308 ? -18.961 -7.765 25.554 1.00 85.69 308 TRP A N 1
ATOM 2489 C CA . TRP A 1 308 ? -18.541 -8.276 26.860 1.00 85.69 308 TRP A CA 1
ATOM 2490 C C . TRP A 1 308 ? -17.728 -9.570 26.758 1.00 85.69 308 TRP A C 1
ATOM 2492 O O . TRP A 1 308 ? -16.706 -9.726 27.432 1.00 85.69 308 TRP A O 1
ATOM 2502 N N . SER A 1 309 ? -18.137 -10.498 25.888 1.00 88.62 309 SER A N 1
ATOM 2503 C CA . SER A 1 309 ? -17.412 -11.750 25.638 1.00 88.62 309 SER A CA 1
ATOM 2504 C C . SER A 1 309 ? -15.993 -11.498 25.115 1.00 88.62 309 SER A C 1
ATOM 2506 O O . SER A 1 309 ? -15.052 -12.196 25.511 1.00 88.62 309 SER A O 1
ATOM 2508 N N . LYS A 1 310 ? -15.799 -10.469 24.276 1.00 86.44 310 LYS A N 1
ATOM 2509 C CA . LYS A 1 310 ? -14.466 -10.040 23.821 1.00 86.44 310 LYS A CA 1
ATOM 2510 C C . LYS A 1 310 ? -13.638 -9.461 24.973 1.00 86.44 310 LYS A C 1
ATOM 2512 O O . LYS A 1 310 ? -12.534 -9.958 25.200 1.00 86.44 310 LYS A O 1
ATOM 2517 N N . CYS A 1 311 ? -14.179 -8.520 25.751 1.00 82.50 311 CYS A N 1
ATOM 2518 C CA . CYS A 1 311 ? -13.500 -7.947 26.926 1.00 82.50 311 CYS A CA 1
ATOM 2519 C C . CYS A 1 311 ? -13.154 -9.0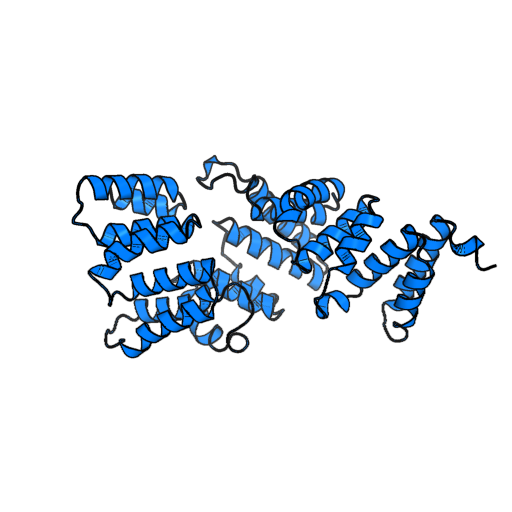06 27.989 1.00 82.50 311 CYS A C 1
ATOM 2521 O O . CYS A 1 311 ? -12.082 -8.990 28.588 1.00 82.50 311 CYS A O 1
ATOM 2523 N N . SER A 1 312 ? -14.018 -9.997 28.199 1.00 80.25 312 SER A N 1
ATOM 2524 C CA . SER A 1 312 ? -13.799 -11.061 29.188 1.00 80.25 312 SER A CA 1
ATOM 2525 C C . SER A 1 312 ? -12.614 -11.970 28.850 1.00 80.25 312 SER A C 1
ATOM 2527 O O . SER A 1 312 ? -12.020 -12.572 29.748 1.00 80.25 312 SER A O 1
ATOM 2529 N N . LYS A 1 313 ? -12.234 -12.063 27.570 1.00 81.00 313 LYS A N 1
ATOM 2530 C CA . LYS A 1 313 ? -11.043 -12.799 27.114 1.00 81.00 313 LYS A CA 1
ATOM 2531 C C . LYS A 1 313 ? -9.748 -11.990 27.280 1.00 81.00 313 LYS A C 1
ATOM 2533 O O . LYS A 1 313 ? -8.668 -12.520 27.039 1.00 81.00 313 LYS A O 1
ATOM 2538 N N . TRP A 1 314 ? -9.837 -10.729 27.705 1.00 75.06 314 TRP A N 1
ATOM 2539 C CA . TRP A 1 314 ? -8.727 -9.776 27.812 1.00 75.06 314 TRP A CA 1
ATOM 2540 C C . TRP A 1 314 ? -8.188 -9.563 29.228 1.00 75.06 314 TRP A C 1
ATOM 2542 O O . TRP A 1 314 ? -7.390 -8.656 29.436 1.00 75.06 314 TRP A O 1
ATOM 2552 N N . LYS A 1 315 ? -8.567 -10.406 30.196 1.00 66.00 315 LYS A N 1
ATOM 2553 C CA . LYS A 1 315 ? -8.285 -10.229 31.639 1.00 66.00 315 LYS A CA 1
ATOM 2554 C C . LYS A 1 315 ? -6.837 -9.886 32.023 1.00 66.00 315 LYS A C 1
ATOM 2556 O O . LYS A 1 315 ? -6.627 -9.362 33.109 1.00 66.00 315 LYS A O 1
ATOM 2561 N N . HIS A 1 316 ? -5.857 -10.179 31.170 1.00 70.69 316 HIS A N 1
ATOM 2562 C CA . HIS A 1 316 ? -4.432 -9.947 31.425 1.00 70.69 316 HIS A CA 1
ATOM 2563 C C . HIS A 1 316 ? -3.781 -8.908 30.497 1.00 70.69 316 HIS A C 1
ATOM 2565 O O . HIS A 1 316 ? -2.558 -8.824 30.458 1.00 70.69 316 HIS A O 1
ATOM 2571 N N . ARG A 1 317 ? -4.559 -8.143 29.722 1.00 76.62 317 ARG A N 1
ATOM 2572 C CA . ARG A 1 317 ? -4.026 -7.097 28.838 1.00 76.62 317 ARG A CA 1
ATOM 2573 C C . ARG A 1 317 ? -4.026 -5.734 29.517 1.00 76.62 317 ARG A C 1
ATOM 2575 O O . ARG A 1 317 ? -5.013 -5.361 30.142 1.00 76.62 317 ARG A O 1
ATOM 2582 N N . GLU A 1 318 ? -2.948 -4.979 29.315 1.00 76.69 318 GLU A N 1
ATOM 2583 C CA . GLU A 1 318 ? -2.803 -3.607 29.821 1.00 76.69 318 GLU A CA 1
ATOM 2584 C C . GLU A 1 318 ? -3.891 -2.664 29.285 1.00 76.69 318 GLU A C 1
ATOM 2586 O O . GLU A 1 318 ? -4.322 -1.763 29.995 1.00 76.69 318 GLU A O 1
ATOM 2591 N N . ASP A 1 319 ? -4.409 -2.929 28.082 1.00 74.25 319 ASP A N 1
ATOM 2592 C CA . ASP A 1 319 ? -5.412 -2.086 27.414 1.00 74.25 319 ASP A CA 1
ATOM 2593 C C . ASP A 1 319 ? -6.865 -2.372 27.844 1.00 74.25 319 ASP A C 1
ATOM 2595 O O . ASP A 1 319 ? -7.801 -1.717 27.378 1.00 74.25 319 ASP A O 1
ATOM 2599 N N . LEU A 1 320 ? -7.082 -3.354 28.730 1.00 77.81 320 LEU A N 1
ATOM 2600 C CA . LEU A 1 320 ? -8.414 -3.736 29.209 1.00 77.81 320 LEU A CA 1
ATOM 2601 C C . LEU A 1 320 ? -9.201 -2.572 29.849 1.00 77.81 320 LEU A C 1
ATOM 2603 O O . LEU A 1 320 ? -10.392 -2.467 29.553 1.00 77.81 320 LEU A O 1
ATOM 2607 N N . PRO A 1 321 ? -8.610 -1.689 30.681 1.00 80.25 321 PRO A N 1
ATOM 2608 C CA . PRO A 1 321 ? -9.344 -0.570 31.268 1.00 80.25 321 PRO A CA 1
ATOM 2609 C C . PRO A 1 321 ? -9.951 0.360 30.211 1.00 80.25 321 PRO A C 1
ATOM 2611 O O . PRO A 1 321 ? -11.128 0.694 30.309 1.00 80.25 321 PRO A O 1
ATOM 2614 N N . GLY A 1 322 ? -9.196 0.698 29.158 1.00 74.94 322 GLY A N 1
ATOM 2615 C CA . GLY A 1 322 ? -9.698 1.532 28.060 1.00 74.94 322 GLY A CA 1
ATOM 2616 C C . GLY A 1 322 ? -10.808 0.847 27.256 1.00 74.94 322 GLY A C 1
ATOM 2617 O O . GLY A 1 322 ? -11.767 1.489 26.839 1.00 74.94 322 GLY A O 1
ATOM 2618 N N . ALA A 1 323 ? -10.733 -0.476 27.092 1.00 73.81 323 ALA A N 1
ATOM 2619 C CA . ALA A 1 323 ? -11.797 -1.253 26.455 1.00 73.81 323 ALA A CA 1
ATOM 2620 C C . ALA A 1 323 ? -13.091 -1.274 27.269 1.00 73.81 323 ALA A C 1
ATOM 2622 O O . ALA A 1 323 ? -14.176 -1.169 26.703 1.00 73.81 323 ALA A O 1
ATOM 2623 N N . LEU A 1 324 ? -12.977 -1.402 28.593 1.00 80.06 324 LEU A N 1
ATOM 2624 C CA . LEU A 1 324 ? -14.121 -1.363 29.500 1.00 80.06 324 LEU A CA 1
ATOM 2625 C C . LEU A 1 324 ? -14.749 0.031 29.561 1.00 80.06 324 LEU A C 1
ATOM 2627 O O . LEU A 1 324 ? -15.968 0.131 29.638 1.00 80.06 324 LEU A O 1
ATOM 2631 N N . GLU A 1 325 ? -13.945 1.091 29.481 1.00 82.00 325 GLU A N 1
ATOM 2632 C CA . GLU A 1 325 ? -14.440 2.467 29.397 1.00 82.00 325 GLU A CA 1
ATOM 2633 C C . GLU A 1 325 ? -15.222 2.709 28.099 1.00 82.00 325 GLU A C 1
ATOM 2635 O O . GLU A 1 325 ? -16.334 3.231 28.140 1.00 82.00 325 GLU A O 1
ATOM 2640 N N . ILE A 1 326 ? -14.692 2.262 26.953 1.00 76.50 326 ILE A N 1
ATOM 2641 C CA . ILE A 1 326 ? -15.400 2.325 25.664 1.00 76.50 326 ILE A CA 1
ATOM 2642 C C . ILE A 1 326 ? -16.698 1.521 25.722 1.00 76.50 326 ILE A C 1
ATOM 2644 O O . ILE A 1 326 ? -17.746 2.042 25.356 1.00 76.50 326 ILE A O 1
ATOM 2648 N N . LEU A 1 327 ? -16.648 0.288 26.233 1.00 77.69 327 LEU A N 1
ATOM 2649 C CA . LEU A 1 327 ? -17.831 -0.550 26.415 1.00 77.69 327 LEU A CA 1
ATOM 2650 C C . LEU A 1 327 ? -18.890 0.161 27.270 1.00 77.69 327 LEU A C 1
ATOM 2652 O O . LEU A 1 327 ? -20.053 0.206 26.886 1.00 77.69 327 LEU A O 1
ATOM 2656 N N . ALA A 1 328 ? -18.496 0.720 28.417 1.00 77.25 328 ALA A N 1
ATOM 2657 C CA . ALA A 1 328 ? -19.411 1.403 29.324 1.00 77.25 328 ALA A CA 1
ATOM 2658 C C . ALA A 1 328 ? -20.048 2.635 28.664 1.00 77.25 328 ALA A C 1
ATOM 2660 O O . ALA A 1 328 ? -21.269 2.777 28.694 1.00 77.25 328 ALA A O 1
ATOM 2661 N N . ASN A 1 329 ? -19.237 3.486 28.031 1.00 81.44 329 ASN A N 1
ATOM 2662 C CA . ASN A 1 329 ? -19.702 4.711 27.385 1.00 81.44 329 ASN A CA 1
ATOM 2663 C C . ASN A 1 329 ? -20.602 4.418 26.177 1.00 81.44 329 ASN A C 1
ATOM 2665 O O . ASN A 1 329 ? -21.695 4.974 26.074 1.00 81.44 329 ASN A O 1
ATOM 2669 N N . ASP A 1 330 ? -20.178 3.522 25.285 1.00 79.31 330 ASP A N 1
ATOM 2670 C CA . ASP A 1 330 ? -20.908 3.230 24.052 1.00 79.31 330 ASP A CA 1
ATOM 2671 C C . ASP A 1 330 ? -22.211 2.464 24.359 1.00 79.31 330 ASP A C 1
ATOM 2673 O O . ASP A 1 330 ? -23.260 2.811 23.820 1.00 79.31 330 ASP A O 1
ATOM 2677 N N . CYS A 1 331 ? -22.213 1.502 25.295 1.00 73.94 331 CYS A N 1
ATOM 2678 C CA . CYS A 1 331 ? -23.452 0.833 25.722 1.00 73.94 331 CYS A CA 1
ATOM 2679 C C . CYS A 1 331 ? -24.426 1.784 26.439 1.00 73.94 331 CYS A C 1
ATOM 2681 O O . CYS A 1 331 ? -25.641 1.650 26.271 1.00 73.94 331 CYS A O 1
ATOM 2683 N N . TYR A 1 332 ? -23.920 2.738 27.230 1.00 75.75 332 TYR A N 1
ATOM 2684 C CA . TYR A 1 332 ? -24.752 3.750 27.887 1.00 75.75 332 TYR A CA 1
ATOM 2685 C C . TYR A 1 332 ? -25.430 4.667 26.861 1.00 75.75 332 TYR A C 1
ATOM 2687 O O . TYR A 1 332 ? -26.641 4.880 26.923 1.00 75.75 332 TYR A O 1
ATOM 2695 N N . ASN A 1 333 ? -24.676 5.150 25.870 1.00 73.56 333 ASN A N 1
ATOM 2696 C CA . ASN A 1 333 ? -25.192 6.036 24.824 1.00 73.56 333 ASN A CA 1
ATOM 2697 C C . ASN A 1 333 ? -26.291 5.380 23.973 1.00 73.56 333 ASN A C 1
ATOM 2699 O O . ASN A 1 333 ? -27.214 6.059 23.525 1.00 73.56 333 ASN A O 1
ATOM 2703 N N . VAL A 1 334 ? -26.220 4.062 23.786 1.00 73.69 334 VAL A N 1
ATOM 2704 C CA . VAL A 1 334 ? -27.169 3.286 22.971 1.00 73.69 334 VAL A CA 1
ATOM 2705 C C . VAL A 1 334 ? -28.317 2.705 23.828 1.00 73.69 334 VAL A C 1
ATOM 2707 O O . VAL A 1 334 ? -29.190 2.018 23.310 1.00 73.69 334 VAL A O 1
ATOM 2710 N N . ARG A 1 335 ? -28.368 3.021 25.136 1.00 67.88 335 ARG A N 1
ATOM 2711 C CA . ARG A 1 335 ? -29.368 2.539 26.120 1.00 67.88 335 ARG A CA 1
ATOM 2712 C C . ARG A 1 335 ? -29.458 1.014 26.271 1.00 67.88 335 ARG A C 1
ATOM 2714 O O . ARG A 1 335 ? -30.468 0.490 26.720 1.00 67.88 335 ARG A O 1
ATOM 2721 N N . VAL A 1 336 ? -28.383 0.291 25.968 1.00 56.03 336 VAL A N 1
ATOM 2722 C CA . VAL A 1 336 ? -28.352 -1.188 26.004 1.00 56.03 336 VAL A CA 1
ATOM 2723 C C . VAL A 1 336 ? -28.305 -1.737 27.444 1.00 56.03 336 VAL A C 1
ATOM 2725 O O . VAL A 1 336 ? -28.516 -2.922 27.677 1.00 56.03 336 VAL A O 1
ATOM 2728 N N . PHE A 1 337 ? -28.059 -0.883 28.443 1.00 47.53 337 PHE A N 1
ATOM 2729 C CA . PHE A 1 337 ? -28.024 -1.278 29.857 1.00 47.53 337 PHE A CA 1
ATOM 2730 C C . PHE A 1 337 ? -29.401 -1.420 30.526 1.00 47.53 337 PHE A C 1
ATOM 2732 O O . PHE A 1 337 ? -29.456 -1.928 31.644 1.00 47.53 337 PHE A O 1
ATOM 2739 N N . GLU A 1 338 ? -30.496 -1.001 29.883 1.00 45.00 338 GLU A N 1
ATOM 2740 C CA . GLU A 1 338 ? -31.840 -1.115 30.475 1.00 45.00 338 GLU A CA 1
ATOM 2741 C C . GLU A 1 338 ? -32.375 -2.562 30.491 1.00 45.00 338 GLU A C 1
ATOM 2743 O O . GLU A 1 338 ? -33.271 -2.853 31.273 1.00 45.00 338 GLU A O 1
ATOM 2748 N N . ASP A 1 339 ? -31.777 -3.487 29.728 1.00 42.00 339 ASP A N 1
ATOM 2749 C CA . ASP A 1 339 ? -32.241 -4.884 29.625 1.00 42.00 339 ASP A CA 1
ATOM 2750 C C . ASP A 1 339 ? -31.559 -5.867 30.607 1.00 42.00 339 ASP A C 1
ATOM 2752 O O . ASP A 1 339 ? -31.862 -7.062 30.602 1.00 42.00 339 ASP A O 1
ATOM 2756 N N . TYR A 1 340 ? -30.641 -5.393 31.463 1.00 39.94 340 TYR A N 1
ATOM 2757 C CA . TYR A 1 340 ? -29.886 -6.233 32.417 1.00 39.94 340 TYR A CA 1
ATOM 2758 C C . TYR A 1 340 ? -29.989 -5.781 33.891 1.00 39.94 340 TYR A C 1
ATOM 2760 O O . TYR A 1 340 ? -29.226 -6.268 34.732 1.00 39.94 340 TYR A O 1
ATOM 2768 N N . ILE A 1 341 ? -30.931 -4.884 34.215 1.00 32.66 341 ILE A N 1
ATOM 2769 C CA . ILE A 1 341 ? -31.391 -4.572 35.586 1.00 32.66 341 ILE A CA 1
ATOM 2770 C C . ILE A 1 341 ? -32.843 -5.024 35.699 1.00 32.66 341 ILE A C 1
ATOM 2772 O O . ILE A 1 341 ? -33.171 -5.680 36.716 1.00 32.66 341 ILE A O 1
#

Radius of gyration: 24.35 Å; chains: 1; bounding box: 64×40×76 Å

InterPro domains:
  IPR011990 Tetratricopeptide-like helical domain superfamily [G3DSA:1.25.40.10] (1-98)
  IPR011990 Tetratricopeptide-like helical domain superfamily [G3DSA:1.25.40.10] (130-330)
  IPR011990 Tetratricopeptide-like helical domain superfamily [SSF48452] (3-81)
  IPR011990 Tetratricopeptide-like helical domain superfamily [SSF48452] (138-275)
  IPR030511 Tetratricopeptide repeat protein 26 [PTHR14781] (2-337)

Foldseek 3Di:
DQVVLVVCVVLLLLVVSLVVLVVVCVVPVPPLVSLQVNLVSCVSVVVLVVSLVSLVSSCVVVVLPLSSLLSNLLSCCSVPHNVVSVVSLVVNVVPPPDPPPPSVLVSLVSNLVSCVPDQDDVNCVCLVVRLVVCVVPDVCSLVSVLVSCVVVVVLVSSQVSCVVPDDDDLSSLQSQLVSLCSVCVVVVPVVSLVSSLVSLCCQLVPDCVSSPDNSVPDLSNLVSQLSSCVSVVVLVSSQVSLVVNVVVCQQPQVSLQSNLQSCVVVVNLVSSLVSLVSHDDPVLVPDPSSLLSNLLSCLQVLNLVVSVVSLVVCVPPPCSVVSVVSSVVSNVVNVSVVVPD

pLDDT: mean 81.23, std 15.29, range [32.66, 97.81]

Secondary structure (DSSP, 8-state):
-HHHHHHHHHTT-HHHHHHHHHHHHHH-TT-HHHHHHHHHHHHHTT-HHHHHHHHHHHHHH-TT-HHHHHHHHHHHHHHS-HHHHHHHHHHHHTT-----HHHHHHHHHHHHHTT-SSS-SGGGTTHHHHHHHHTTT-HHHHHHHHHHHHHTT-HHHHHHTTTT----SHHHHHHHHHHHHHHHHHTT-HHHHHHHHHHHHHHHS--GGGSS--GGGSHHHHHHHHHHHHHTT-HHHHHHHHHHHGGG-TT-HHHHHHHHHHHHHTT-HHHHHHHHHH---HHHHH-HHHHHHHHHHHHHTT-HHHHHHHHHTTTT-TTHHHHHHHHHHHHHHTTGGGG--